Protein AF-A0A3D8H3B2-F1 (afdb_monomer_lite)

Radius of gyration: 47.81 Å; chains: 1; bounding box: 102×32×140 Å

Organism: NCBI:txid262076

Structure (mmCIF, N/CA/C/O backbone):
data_AF-A0A3D8H3B2-F1
#
_entry.id   AF-A0A3D8H3B2-F1
#
loop_
_atom_site.group_PDB
_atom_site.id
_atom_site.type_symbol
_atom_site.label_atom_id
_atom_site.label_alt_id
_atom_site.label_comp_id
_atom_site.label_asym_id
_atom_site.label_entity_id
_atom_site.label_seq_id
_atom_site.pdbx_PDB_ins_code
_atom_site.Cartn_x
_atom_site.Cartn_y
_atom_site.Cartn_z
_atom_site.occupancy
_atom_site.B_iso_or_equiv
_atom_site.auth_seq_id
_atom_site.auth_comp_id
_atom_site.auth_asym_id
_atom_site.auth_atom_id
_atom_site.pdbx_PDB_model_num
ATOM 1 N N . MET A 1 1 ? 21.502 6.739 -71.025 1.00 45.03 1 MET A N 1
ATOM 2 C CA . MET A 1 1 ? 20.619 6.281 -69.919 1.00 45.03 1 MET A CA 1
ATOM 3 C C . MET A 1 1 ? 20.691 4.762 -69.663 1.00 45.03 1 MET A C 1
ATOM 5 O O . MET A 1 1 ? 20.434 4.329 -68.547 1.00 45.03 1 MET A O 1
ATOM 9 N N . THR A 1 2 ? 21.090 3.944 -70.647 1.00 49.09 2 THR A N 1
ATOM 10 C CA . THR A 1 2 ? 21.208 2.468 -70.570 1.00 49.09 2 THR A CA 1
ATOM 11 C C . THR A 1 2 ? 22.476 1.943 -69.875 1.00 49.09 2 THR A C 1
ATOM 13 O O . THR A 1 2 ? 22.452 0.850 -69.319 1.00 49.09 2 THR A O 1
ATOM 16 N N . THR A 1 3 ? 23.571 2.707 -69.846 1.00 52.56 3 THR A N 1
ATOM 17 C CA . THR A 1 3 ? 24.850 2.328 -69.204 1.00 52.56 3 THR A CA 1
ATOM 18 C C . THR A 1 3 ? 24.848 2.518 -67.683 1.00 52.56 3 THR A C 1
ATOM 20 O O . THR A 1 3 ? 25.339 1.660 -66.957 1.00 52.56 3 THR A O 1
ATOM 23 N N . LEU A 1 4 ? 24.196 3.572 -67.180 1.00 45.91 4 LEU A N 1
ATOM 24 C CA . LEU A 1 4 ? 24.066 3.864 -65.741 1.00 45.91 4 LEU A CA 1
ATOM 25 C C . LEU A 1 4 ? 23.221 2.821 -64.985 1.00 45.91 4 LEU A C 1
ATOM 27 O O . LEU A 1 4 ? 23.579 2.424 -63.878 1.00 45.91 4 LEU A O 1
ATOM 31 N N . LYS A 1 5 ? 22.147 2.305 -65.604 1.00 53.47 5 LYS A N 1
ATOM 32 C CA . LYS A 1 5 ? 21.331 1.217 -65.030 1.00 53.47 5 LYS A CA 1
ATOM 33 C C . LYS A 1 5 ? 22.073 -0.125 -64.984 1.00 53.47 5 LYS A C 1
ATOM 35 O O . LYS A 1 5 ? 21.876 -0.890 -64.046 1.00 53.47 5 LYS A O 1
ATOM 40 N N . LYS A 1 6 ? 22.951 -0.401 -65.958 1.00 57.03 6 LYS A N 1
ATOM 41 C CA . LYS A 1 6 ? 23.801 -1.607 -65.957 1.00 57.03 6 LYS A CA 1
ATOM 42 C C . LYS A 1 6 ? 24.887 -1.538 -64.879 1.00 57.03 6 LYS A C 1
ATOM 44 O O . LYS A 1 6 ? 25.138 -2.540 -64.222 1.00 57.03 6 LYS A O 1
ATOM 49 N N . LEU A 1 7 ? 25.452 -0.355 -64.627 1.00 51.41 7 LEU A N 1
ATOM 50 C CA . LEU A 1 7 ? 26.399 -0.132 -63.526 1.00 51.41 7 LEU A CA 1
ATOM 51 C C . LEU A 1 7 ? 25.735 -0.282 -62.145 1.00 51.41 7 LEU A C 1
ATOM 53 O O . LEU A 1 7 ? 26.313 -0.884 -61.246 1.00 51.41 7 LEU A O 1
ATOM 57 N N . GLN A 1 8 ? 24.486 0.175 -61.996 1.00 55.50 8 GLN A N 1
ATOM 58 C CA . GLN A 1 8 ? 23.687 -0.034 -60.780 1.00 55.50 8 GLN A CA 1
ATOM 59 C C . GLN A 1 8 ? 23.370 -1.511 -60.483 1.00 55.50 8 GLN A C 1
ATOM 61 O O . GLN A 1 8 ? 23.167 -1.854 -59.319 1.00 55.50 8 GLN A O 1
ATOM 66 N N . ALA A 1 9 ? 23.323 -2.367 -61.509 1.00 59.28 9 ALA A N 1
ATOM 67 C CA . ALA A 1 9 ? 23.112 -3.810 -61.371 1.00 59.28 9 ALA A CA 1
ATOM 68 C C . ALA A 1 9 ? 24.405 -4.585 -61.052 1.00 59.28 9 ALA A C 1
ATOM 70 O O . ALA A 1 9 ? 24.329 -5.703 -60.553 1.00 59.28 9 ALA A O 1
ATOM 71 N N . PHE A 1 10 ? 25.575 -3.996 -61.322 1.00 59.97 10 PHE A N 1
ATOM 72 C CA . PHE A 1 10 ? 26.879 -4.632 -61.114 1.00 59.97 10 PHE A CA 1
ATOM 73 C C . PHE A 1 10 ? 27.421 -4.451 -59.686 1.00 59.97 10 PHE A C 1
ATOM 75 O O . PHE A 1 10 ? 28.289 -5.204 -59.256 1.00 59.97 10 PHE A O 1
ATOM 82 N N . LEU A 1 11 ? 26.907 -3.472 -58.932 1.00 59.22 11 LEU A N 1
ATOM 83 C CA . LEU A 1 11 ? 27.312 -3.242 -57.545 1.00 59.22 11 LEU A CA 1
ATOM 84 C C . LEU A 1 11 ? 26.476 -4.098 -56.574 1.00 59.22 11 LEU A C 1
ATOM 86 O O . LEU A 1 11 ? 25.262 -3.872 -56.463 1.00 59.22 11 LEU A O 1
ATOM 90 N N . PRO A 1 12 ? 27.092 -5.043 -55.835 1.00 56.03 12 PRO A N 1
ATOM 91 C CA . PRO A 1 12 ? 26.386 -5.825 -54.829 1.00 56.03 12 PRO A CA 1
ATOM 92 C C . PRO A 1 12 ? 25.950 -4.902 -53.685 1.00 56.03 12 PRO A C 1
ATOM 94 O O . PRO A 1 12 ? 26.764 -4.172 -53.122 1.00 56.03 12 PRO A O 1
ATOM 97 N N . GLY A 1 13 ? 24.663 -4.914 -53.325 1.00 57.72 13 GLY A N 1
ATOM 98 C CA . GLY A 1 13 ? 24.257 -4.268 -52.080 1.00 57.72 13 GLY A CA 1
ATOM 99 C C . GLY A 1 13 ? 22.772 -4.009 -51.863 1.00 57.72 13 GLY A C 1
ATOM 100 O O . GLY A 1 13 ? 21.979 -3.878 -52.804 1.00 57.72 13 GLY A O 1
ATOM 101 N N . LYS A 1 14 ? 22.419 -3.906 -50.578 1.00 60.03 14 LYS A N 1
ATOM 102 C CA . LYS A 1 14 ? 21.089 -3.526 -50.079 1.00 60.03 14 LYS A CA 1
ATOM 103 C C . LYS A 1 14 ? 20.813 -2.029 -50.328 1.00 60.03 14 LYS A C 1
ATOM 105 O O . LYS A 1 14 ? 21.657 -1.306 -50.864 1.00 60.03 14 LYS A O 1
ATOM 110 N N . LYS A 1 15 ? 19.590 -1.567 -50.026 1.00 63.91 15 LYS A N 1
ATOM 111 C CA . LYS A 1 15 ? 19.180 -0.156 -50.199 1.00 63.91 15 LYS A CA 1
ATOM 112 C C . LYS A 1 15 ? 20.136 0.786 -49.449 1.00 63.91 15 LYS A C 1
ATOM 114 O O . LYS A 1 15 ? 20.714 0.405 -48.439 1.00 63.91 15 LYS A O 1
ATOM 119 N N . LEU A 1 16 ? 20.266 2.019 -49.949 1.00 58.00 16 LEU A N 1
ATOM 120 C CA . LEU A 1 16 ? 21.257 3.010 -49.498 1.00 58.00 16 LEU A CA 1
ATOM 121 C C . LEU A 1 16 ? 21.202 3.309 -47.982 1.00 58.00 16 LEU A C 1
ATOM 123 O O . LEU A 1 16 ? 22.234 3.628 -47.406 1.00 58.00 16 LEU A O 1
ATOM 127 N N . ASN A 1 17 ? 20.031 3.142 -47.350 1.00 61.31 17 ASN A N 1
ATOM 128 C CA . ASN A 1 17 ? 19.768 3.485 -45.945 1.00 61.31 17 ASN A CA 1
ATOM 129 C C . ASN A 1 17 ? 19.258 2.289 -45.119 1.00 61.31 17 ASN A C 1
ATOM 131 O O . ASN A 1 17 ? 18.450 2.468 -44.214 1.00 61.31 17 ASN A O 1
ATOM 135 N N . ASP A 1 18 ? 19.642 1.059 -45.464 1.00 68.31 18 ASP A N 1
ATOM 136 C CA . ASP A 1 18 ? 19.233 -0.113 -44.686 1.00 68.31 18 ASP A CA 1
ATOM 137 C C . ASP A 1 18 ? 20.092 -0.237 -43.408 1.00 68.31 18 ASP A C 1
ATOM 139 O O . ASP A 1 18 ? 21.299 -0.477 -43.519 1.00 68.31 18 ASP A O 1
ATOM 143 N N . PRO A 1 19 ? 19.513 -0.105 -42.199 1.00 62.03 19 PRO A N 1
ATOM 144 C CA . PRO A 1 19 ? 20.259 -0.211 -40.944 1.00 62.03 19 PRO A CA 1
ATOM 145 C C . PRO A 1 19 ? 20.819 -1.621 -40.691 1.00 62.03 19 PRO A C 1
ATOM 147 O O . PRO A 1 19 ? 21.716 -1.778 -39.869 1.00 62.03 19 PRO A O 1
ATOM 150 N N . SER A 1 20 ? 20.347 -2.643 -41.415 1.00 68.62 20 SER A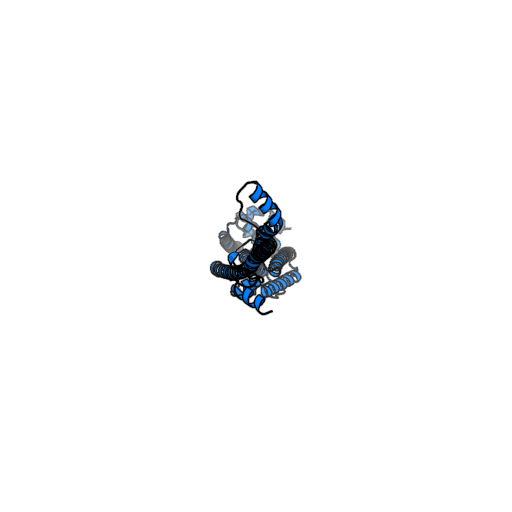 N 1
ATOM 151 C CA . SER A 1 20 ? 20.874 -4.015 -41.356 1.00 68.62 20 SER A CA 1
ATOM 152 C C . SER A 1 20 ? 22.042 -4.273 -42.319 1.00 68.62 20 SER A C 1
ATOM 154 O O . SER A 1 20 ? 22.574 -5.386 -42.364 1.00 68.62 20 SER A O 1
ATOM 156 N N . ALA A 1 21 ? 22.421 -3.293 -43.147 1.00 70.81 21 ALA A N 1
ATOM 157 C CA . ALA A 1 21 ? 23.512 -3.456 -44.098 1.00 70.81 21 ALA A CA 1
ATOM 158 C C . ALA A 1 21 ? 24.869 -3.375 -43.388 1.00 70.81 21 ALA A C 1
ATOM 160 O O . ALA A 1 21 ? 25.169 -2.419 -42.672 1.00 70.81 21 ALA A O 1
ATOM 161 N N . THR A 1 22 ? 25.725 -4.367 -43.627 1.00 77.19 22 THR A N 1
ATOM 162 C CA . THR A 1 22 ? 27.139 -4.305 -43.246 1.00 77.19 22 THR A CA 1
ATOM 163 C C . THR A 1 22 ? 27.893 -3.390 -44.213 1.00 77.19 22 THR A C 1
ATOM 165 O O . THR A 1 22 ? 27.505 -3.260 -45.376 1.00 77.19 22 THR A O 1
ATOM 168 N N . LEU A 1 23 ? 28.984 -2.766 -43.758 1.00 77.50 23 LEU A N 1
ATOM 169 C CA . LEU A 1 23 ? 29.740 -1.752 -44.512 1.00 77.50 23 LEU A CA 1
ATOM 170 C C . LEU A 1 23 ? 30.035 -2.163 -45.969 1.00 77.50 23 LEU A C 1
ATOM 172 O O . LEU A 1 23 ? 29.731 -1.420 -46.899 1.00 77.50 23 LEU A O 1
ATOM 176 N N . PHE A 1 24 ? 30.535 -3.385 -46.168 1.00 78.69 24 PHE A N 1
ATOM 177 C CA . PHE A 1 24 ? 30.906 -3.931 -47.481 1.00 78.69 24 PHE A CA 1
ATOM 178 C C . PHE A 1 24 ? 29.716 -4.300 -48.379 1.00 78.69 24 PHE A C 1
ATOM 180 O O . PHE A 1 24 ? 29.892 -4.543 -49.571 1.00 78.69 24 PHE A O 1
ATOM 187 N N . THR A 1 25 ? 28.502 -4.332 -47.827 1.00 79.94 25 THR A N 1
ATOM 188 C CA . THR A 1 25 ? 27.257 -4.587 -48.572 1.00 79.94 25 THR A CA 1
ATOM 189 C C . THR A 1 25 ? 26.503 -3.304 -48.913 1.00 79.94 25 THR A C 1
ATOM 191 O O . THR A 1 25 ? 25.458 -3.357 -49.564 1.00 79.94 25 THR A O 1
ATOM 194 N N . SER A 1 26 ? 27.004 -2.142 -48.483 1.00 80.75 26 SER A N 1
ATOM 195 C CA . SER A 1 26 ? 26.376 -0.863 -48.789 1.00 80.75 26 SER A CA 1
ATOM 196 C C . SER A 1 26 ? 26.795 -0.365 -50.167 1.00 80.75 26 SER A C 1
ATOM 198 O O . SER A 1 26 ? 27.978 -0.191 -50.463 1.00 80.75 26 SER A O 1
ATOM 200 N N . LYS A 1 27 ? 25.804 -0.041 -51.002 1.00 83.44 27 LYS A N 1
ATOM 201 C CA . LYS A 1 27 ? 26.043 0.598 -52.303 1.00 83.44 27 LYS A CA 1
ATOM 202 C C . LYS A 1 27 ? 26.755 1.942 -52.157 1.00 83.44 27 LYS A C 1
ATOM 204 O O . LYS A 1 27 ? 27.588 2.271 -52.992 1.00 83.44 27 LYS A O 1
ATOM 209 N N . ALA A 1 28 ? 26.468 2.695 -51.092 1.00 85.62 28 ALA A N 1
ATOM 210 C CA . ALA A 1 28 ? 27.108 3.984 -50.834 1.00 85.62 28 ALA A CA 1
ATOM 211 C C . ALA A 1 28 ? 28.628 3.842 -50.646 1.00 85.62 28 ALA A C 1
ATOM 213 O O . ALA A 1 28 ? 29.386 4.677 -51.132 1.00 85.62 28 ALA A O 1
ATOM 214 N N . PHE A 1 29 ? 29.070 2.762 -49.993 1.00 88.75 29 PHE A N 1
ATOM 215 C CA . PHE A 1 29 ? 30.488 2.491 -49.757 1.00 88.75 29 PHE A CA 1
ATOM 216 C C . PHE A 1 29 ? 31.219 2.203 -51.071 1.00 88.75 29 PHE A C 1
ATOM 218 O O . PHE A 1 29 ? 32.249 2.808 -51.360 1.00 88.75 29 PHE A O 1
ATOM 225 N N . TRP A 1 30 ? 30.631 1.358 -51.921 1.00 88.94 30 TRP A N 1
ATOM 226 C CA . TRP A 1 30 ? 31.196 1.079 -53.239 1.00 88.94 30 TRP A CA 1
ATOM 227 C C . TRP A 1 30 ? 31.181 2.298 -54.160 1.00 88.94 30 TRP A C 1
ATOM 229 O O . TRP A 1 30 ? 32.153 2.512 -54.873 1.00 88.94 30 TRP A O 1
ATOM 239 N N . TYR A 1 31 ? 30.153 3.153 -54.117 1.00 89.88 31 TYR A N 1
ATOM 240 C CA . TYR A 1 31 ? 30.177 4.411 -54.874 1.00 89.88 31 TYR A CA 1
ATOM 241 C C . TYR A 1 31 ? 31.298 5.348 -54.421 1.00 89.88 31 TYR A C 1
ATOM 243 O O . TYR A 1 31 ? 31.975 5.928 -55.269 1.00 89.88 31 TYR A O 1
ATOM 251 N N . ALA A 1 32 ? 31.532 5.458 -53.112 1.00 92.25 32 ALA A N 1
ATOM 252 C CA . ALA A 1 32 ? 32.604 6.280 -52.560 1.00 92.25 32 ALA A CA 1
ATOM 253 C C . ALA A 1 32 ? 34.008 5.833 -53.010 1.00 92.25 32 ALA A C 1
ATOM 255 O O . ALA A 1 32 ? 34.900 6.670 -53.119 1.00 92.25 32 ALA A O 1
ATOM 256 N N . ILE A 1 33 ? 34.194 4.543 -53.315 1.00 92.38 33 ILE A N 1
ATOM 257 C CA . ILE A 1 33 ? 35.460 3.992 -53.822 1.00 92.38 33 ILE A CA 1
ATOM 258 C C . ILE A 1 33 ? 35.517 4.030 -55.354 1.00 92.38 33 ILE A C 1
ATOM 260 O O . ILE A 1 33 ? 36.487 4.514 -55.933 1.00 92.38 33 ILE A O 1
ATOM 264 N N . CYS A 1 34 ? 34.484 3.527 -56.031 1.00 93.12 34 CYS A N 1
ATOM 265 C CA . CYS A 1 34 ? 34.495 3.351 -57.479 1.00 93.12 34 CYS A CA 1
ATOM 266 C C . CYS A 1 34 ? 34.472 4.682 -58.236 1.00 93.12 34 CYS A C 1
ATOM 268 O O . CYS A 1 34 ? 35.108 4.774 -59.280 1.00 93.12 34 CYS A O 1
ATOM 270 N N . VAL A 1 35 ? 33.769 5.713 -57.748 1.00 93.94 35 VAL A N 1
ATOM 271 C CA . VAL A 1 35 ? 33.657 6.989 -58.479 1.00 93.94 35 VAL A CA 1
ATOM 272 C C . VAL A 1 35 ? 35.013 7.705 -58.599 1.00 93.94 35 VAL A C 1
ATOM 274 O O . VAL A 1 35 ? 35.396 8.014 -59.730 1.00 93.94 35 VAL A O 1
ATOM 277 N N . PRO A 1 36 ? 35.789 7.923 -57.515 1.00 94.06 36 PRO A N 1
ATOM 278 C CA . PRO A 1 36 ? 37.101 8.560 -57.631 1.00 94.06 36 PRO A CA 1
ATOM 279 C C . PRO A 1 36 ? 38.112 7.707 -58.409 1.00 94.06 36 PRO A C 1
ATOM 281 O O . PRO A 1 36 ? 38.877 8.242 -59.210 1.00 94.06 36 PRO A O 1
ATOM 284 N N . VAL A 1 37 ? 38.081 6.379 -58.245 1.00 94.69 37 VAL A N 1
ATOM 285 C CA . VAL A 1 37 ? 38.968 5.466 -58.987 1.00 94.69 37 VAL A CA 1
ATOM 286 C C . VAL A 1 37 ? 38.676 5.511 -60.487 1.00 94.69 37 VAL A C 1
ATOM 288 O O . VAL A 1 37 ? 39.595 5.721 -61.271 1.00 94.69 37 VAL A O 1
ATOM 291 N N . LEU A 1 38 ? 37.411 5.395 -60.904 1.00 94.38 38 LEU A N 1
ATOM 292 C CA . LEU A 1 38 ? 37.040 5.453 -62.323 1.00 94.38 38 LEU A CA 1
ATOM 293 C C . LEU A 1 38 ? 37.376 6.811 -62.951 1.00 94.38 38 LEU A C 1
ATOM 295 O O . LEU A 1 38 ? 37.840 6.861 -64.092 1.00 94.38 38 LEU A O 1
ATOM 299 N N . LEU A 1 39 ? 37.178 7.908 -62.213 1.00 94.50 39 LEU A N 1
ATOM 300 C CA . LEU A 1 39 ? 37.549 9.246 -62.673 1.00 94.50 39 LEU A CA 1
ATOM 301 C C . LEU A 1 39 ? 39.069 9.367 -62.855 1.00 94.50 39 LEU A C 1
ATOM 303 O O . LEU A 1 39 ? 39.523 9.834 -63.897 1.00 94.50 39 LEU A O 1
ATOM 307 N N . SER A 1 40 ? 39.847 8.885 -61.884 1.00 95.31 40 SER A N 1
ATOM 308 C CA . SER A 1 40 ? 41.309 8.833 -61.963 1.00 95.31 40 SER A CA 1
ATOM 309 C C . SER A 1 40 ? 41.791 8.014 -63.163 1.00 95.31 40 SER A C 1
ATOM 311 O O . SER A 1 40 ? 42.568 8.513 -63.975 1.00 95.31 40 SER A O 1
ATOM 313 N N . THR A 1 41 ? 41.266 6.799 -63.352 1.00 93.75 41 THR A N 1
ATOM 314 C CA . THR A 1 41 ? 41.612 5.940 -64.495 1.00 93.75 41 THR A CA 1
ATOM 315 C C . THR A 1 41 ? 41.271 6.599 -65.829 1.00 93.75 41 THR A C 1
ATOM 317 O O . THR A 1 41 ? 42.057 6.518 -66.769 1.00 93.75 41 THR A O 1
ATOM 320 N N . THR A 1 42 ? 40.135 7.296 -65.912 1.00 94.00 42 THR A N 1
ATOM 321 C CA . THR A 1 42 ? 39.741 8.026 -67.126 1.00 94.00 42 THR A CA 1
ATOM 322 C C . THR A 1 42 ? 40.725 9.155 -67.439 1.00 94.00 42 THR A C 1
ATOM 324 O O . THR A 1 42 ? 41.108 9.331 -68.593 1.00 94.00 42 THR A O 1
ATOM 327 N N . LEU A 1 43 ? 41.184 9.895 -66.425 1.00 92.06 43 LEU A N 1
ATOM 328 C CA . LEU A 1 43 ? 42.177 10.957 -66.606 1.00 92.06 43 LEU A CA 1
ATOM 329 C C . LEU A 1 43 ? 43.556 10.409 -66.990 1.00 92.06 43 LEU A C 1
ATOM 331 O O . LEU A 1 43 ? 44.198 10.982 -67.867 1.00 92.06 43 LEU A O 1
ATOM 335 N N . ILE A 1 44 ? 43.985 9.291 -66.392 1.00 91.38 44 ILE A N 1
ATOM 336 C CA . ILE A 1 44 ? 45.219 8.588 -66.783 1.00 91.38 44 ILE A CA 1
ATOM 337 C C . ILE A 1 44 ? 45.134 8.179 -68.253 1.00 91.38 44 ILE A C 1
ATOM 339 O O . ILE A 1 44 ? 46.035 8.485 -69.026 1.00 91.38 44 ILE A O 1
ATOM 343 N N . TRP A 1 45 ? 44.023 7.557 -68.653 1.00 90.81 45 TRP A N 1
ATOM 344 C CA . TRP A 1 45 ? 43.794 7.124 -70.029 1.00 90.81 45 TRP A CA 1
ATOM 345 C C . TRP A 1 45 ? 43.871 8.286 -71.028 1.00 90.81 45 TRP A C 1
ATOM 347 O O . TRP A 1 45 ? 44.561 8.191 -72.042 1.00 90.81 45 TRP A O 1
ATOM 357 N N . ILE A 1 46 ? 43.210 9.410 -70.729 1.00 89.69 46 ILE A N 1
ATOM 358 C CA . ILE A 1 46 ? 43.250 10.614 -71.572 1.00 89.69 46 ILE A CA 1
ATOM 359 C C . ILE A 1 46 ? 44.669 11.189 -71.646 1.00 89.69 46 ILE A C 1
ATOM 361 O O . ILE A 1 46 ? 45.114 11.562 -72.732 1.00 89.69 46 ILE A O 1
ATOM 365 N N . ALA A 1 47 ? 45.386 11.263 -70.523 1.00 86.94 47 ALA A N 1
ATOM 366 C CA . ALA A 1 47 ? 46.761 11.752 -70.501 1.00 86.94 47 ALA A CA 1
ATOM 367 C C . ALA A 1 47 ? 47.672 10.872 -71.371 1.00 86.94 47 ALA A C 1
ATOM 369 O O . ALA A 1 47 ? 48.405 11.398 -72.208 1.00 86.94 47 ALA A O 1
ATOM 370 N N . SER A 1 48 ? 47.554 9.545 -71.259 1.00 86.06 48 SER A N 1
ATOM 371 C CA . SER A 1 48 ? 48.346 8.581 -72.030 1.00 86.06 48 SER A CA 1
ATOM 372 C C . SER A 1 48 ? 48.076 8.607 -73.534 1.00 86.06 48 SER A C 1
ATOM 374 O O . SER A 1 48 ? 48.997 8.379 -74.307 1.00 86.06 48 SER A O 1
ATOM 376 N N . LEU A 1 49 ? 46.850 8.904 -73.979 1.00 87.00 49 LEU A N 1
ATOM 377 C CA . LEU A 1 49 ? 46.559 9.028 -75.415 1.00 87.00 49 LEU A CA 1
ATOM 378 C C . LEU A 1 49 ? 47.172 10.284 -76.047 1.00 87.00 49 LEU A C 1
ATOM 380 O O . LEU A 1 49 ? 47.449 10.294 -77.243 1.00 87.00 49 LEU A O 1
ATOM 384 N N . ASN A 1 50 ? 47.365 11.341 -75.258 1.00 80.75 50 ASN A N 1
ATOM 385 C CA . ASN A 1 50 ? 47.848 12.634 -75.744 1.00 80.75 50 ASN A CA 1
ATOM 386 C C . ASN A 1 50 ? 49.359 12.832 -75.560 1.00 80.75 50 ASN A C 1
ATOM 388 O O . ASN A 1 50 ? 49.887 13.876 -75.939 1.00 80.75 50 ASN A O 1
ATOM 392 N N . SER A 1 51 ? 50.062 11.861 -74.974 1.00 77.19 51 SER A N 1
ATOM 393 C CA . SER A 1 51 ? 51.500 11.949 -74.727 1.00 77.19 51 SER A CA 1
ATOM 394 C C . SER A 1 51 ? 52.215 10.679 -75.184 1.00 77.19 51 SER A C 1
ATOM 396 O O . SER A 1 51 ? 51.785 9.565 -74.899 1.00 77.19 51 SER A O 1
ATOM 398 N N . SER A 1 52 ? 53.321 10.839 -75.913 1.00 79.94 52 SER A N 1
ATOM 399 C CA . SER A 1 52 ? 54.179 9.735 -76.363 1.00 79.94 52 SER A CA 1
ATOM 400 C C . SER A 1 52 ? 55.013 9.207 -75.192 1.00 79.94 52 SER A C 1
ATOM 402 O O . SER A 1 52 ? 56.211 9.465 -75.104 1.00 79.94 52 SER A O 1
ATOM 404 N N . LEU A 1 53 ? 54.360 8.537 -74.243 1.00 82.50 53 LEU A N 1
ATOM 405 C CA . LEU A 1 53 ? 54.992 8.041 -73.023 1.00 82.50 53 LEU A CA 1
ATOM 406 C C . LEU A 1 53 ? 55.746 6.737 -73.294 1.00 82.50 53 LEU A C 1
ATOM 408 O O . LEU A 1 53 ? 55.172 5.765 -73.783 1.00 82.50 53 LEU A O 1
ATOM 412 N N . THR A 1 54 ? 57.021 6.699 -72.914 1.00 84.81 54 THR A N 1
ATOM 413 C CA . THR A 1 54 ? 57.824 5.474 -72.843 1.00 84.81 54 THR A CA 1
ATOM 414 C C . THR A 1 54 ? 58.060 5.105 -71.380 1.00 84.81 54 THR A C 1
ATOM 416 O O . THR A 1 54 ? 58.321 6.001 -70.577 1.00 84.81 54 THR A O 1
ATOM 419 N N . PRO A 1 55 ? 57.980 3.819 -70.999 1.00 82.75 55 PRO A N 1
ATOM 420 C CA . PRO A 1 55 ? 58.236 3.403 -69.627 1.00 82.75 55 PRO A CA 1
ATOM 421 C C . PRO A 1 55 ? 59.708 3.637 -69.271 1.00 82.75 55 PRO A C 1
ATOM 423 O O . PRO A 1 55 ? 60.593 3.008 -69.846 1.00 82.75 55 PRO A O 1
ATOM 426 N N . ASP A 1 56 ? 59.950 4.527 -68.312 1.00 88.88 56 ASP A N 1
ATOM 427 C CA . ASP A 1 56 ? 61.265 4.780 -67.730 1.00 88.88 56 ASP A CA 1
ATOM 428 C C . ASP A 1 56 ? 61.168 4.711 -66.199 1.00 88.88 56 ASP A C 1
ATOM 430 O O . ASP A 1 56 ? 60.352 5.398 -65.583 1.00 88.88 56 ASP A O 1
ATOM 434 N N . LEU A 1 57 ? 61.977 3.837 -65.599 1.00 89.88 57 LEU A N 1
ATOM 435 C CA . LEU A 1 57 ? 62.041 3.606 -64.151 1.00 89.88 57 LEU A CA 1
ATOM 436 C C . LEU A 1 57 ? 63.234 4.323 -63.498 1.00 89.88 57 LEU A C 1
ATOM 438 O O . LEU A 1 57 ? 63.524 4.085 -62.325 1.00 89.88 57 LEU A O 1
ATOM 442 N N . SER A 1 58 ? 63.938 5.175 -64.248 1.00 94.00 58 SER A N 1
ATOM 443 C CA . SER A 1 58 ? 64.951 6.078 -63.708 1.00 94.00 58 SER A CA 1
ATOM 444 C C . SER A 1 58 ? 64.345 7.070 -62.704 1.00 94.00 58 SER A C 1
ATOM 446 O O . SER A 1 58 ? 63.129 7.282 -62.640 1.00 94.00 58 SER A O 1
ATOM 448 N N . ALA A 1 59 ? 65.204 7.711 -61.908 1.00 91.50 59 ALA A N 1
ATOM 449 C CA . ALA A 1 59 ? 64.768 8.754 -60.984 1.00 91.50 59 ALA A CA 1
ATOM 450 C C . ALA A 1 59 ? 64.109 9.934 -61.726 1.00 91.50 59 ALA A C 1
ATOM 452 O O . ALA A 1 59 ? 63.094 10.453 -61.257 1.00 91.50 59 ALA A O 1
ATOM 453 N N . GLU A 1 60 ? 64.631 10.319 -62.899 1.00 90.31 60 GLU A N 1
ATOM 454 C CA . GLU A 1 60 ? 64.008 11.344 -63.741 1.00 90.31 60 GLU A CA 1
ATOM 455 C C . GLU A 1 60 ? 62.654 10.883 -64.307 1.00 90.31 60 GLU A C 1
ATOM 457 O O . GLU A 1 60 ? 61.683 11.643 -64.268 1.00 90.31 60 GLU A O 1
ATOM 462 N N . GLY A 1 61 ? 62.549 9.630 -64.763 1.00 87.44 61 GLY A N 1
ATOM 463 C CA . GLY A 1 61 ? 61.307 9.045 -65.279 1.00 87.44 61 GLY A CA 1
ATOM 464 C C . GLY A 1 61 ? 60.180 9.017 -64.242 1.00 87.44 61 GLY A C 1
ATOM 465 O O . GLY A 1 61 ? 59.039 9.382 -64.539 1.00 87.44 61 GLY A O 1
ATOM 466 N N . LEU A 1 62 ? 60.501 8.680 -62.988 1.00 89.00 62 LEU A N 1
ATOM 467 C CA . LEU A 1 62 ? 59.547 8.714 -61.875 1.00 89.00 62 LEU A CA 1
ATOM 468 C C . LEU A 1 62 ? 59.108 10.138 -61.503 1.00 89.00 62 LEU A C 1
ATOM 470 O O . LEU A 1 62 ? 57.941 10.340 -61.159 1.00 89.00 62 LEU A O 1
ATOM 474 N N . ALA A 1 63 ? 60.004 11.127 -61.592 1.00 89.00 63 ALA A N 1
ATOM 475 C CA . ALA A 1 63 ? 59.656 12.528 -61.352 1.00 89.00 63 ALA A CA 1
ATOM 476 C C . ALA A 1 63 ? 58.658 13.041 -62.403 1.00 89.00 63 ALA A C 1
ATOM 478 O O . ALA A 1 63 ? 57.625 13.613 -62.050 1.00 89.00 63 ALA A O 1
ATOM 479 N N . VAL A 1 64 ? 58.909 12.747 -63.684 1.00 88.31 64 VAL A N 1
ATOM 480 C CA . VAL A 1 64 ? 57.997 13.086 -64.788 1.00 88.31 64 VAL A CA 1
ATOM 481 C C . VAL A 1 64 ? 56.658 12.353 -64.649 1.00 88.31 64 VAL A C 1
ATOM 483 O O . VAL A 1 64 ? 55.606 12.965 -64.831 1.00 88.31 64 VAL A O 1
ATOM 486 N N . PHE A 1 65 ? 56.666 11.070 -64.266 1.00 88.56 65 PHE A N 1
ATOM 487 C CA . PHE A 1 65 ? 55.442 10.318 -63.972 1.00 88.56 65 PHE A CA 1
ATOM 488 C C . PHE A 1 65 ? 54.619 10.995 -62.871 1.00 88.56 65 PHE A C 1
ATOM 490 O O . PHE A 1 65 ? 53.423 11.233 -63.045 1.00 88.56 65 PHE A O 1
ATOM 497 N N . TYR A 1 66 ? 55.249 11.339 -61.747 1.00 89.81 66 TYR A N 1
ATOM 498 C CA . TYR A 1 66 ? 54.557 12.013 -60.655 1.00 89.81 66 TYR A CA 1
ATOM 499 C C . TYR A 1 66 ? 53.976 13.356 -61.107 1.00 89.81 66 TYR A C 1
ATOM 501 O O . TYR A 1 66 ? 52.811 13.638 -60.834 1.00 89.81 66 TYR A O 1
ATOM 509 N N . ASP A 1 67 ? 54.729 14.159 -61.857 1.00 89.19 67 ASP A N 1
ATOM 510 C CA . ASP A 1 67 ? 54.243 15.455 -62.328 1.00 89.19 67 ASP A CA 1
ATOM 511 C C . ASP A 1 67 ? 53.070 15.357 -63.307 1.00 89.19 67 ASP A C 1
ATOM 513 O O . ASP A 1 67 ? 52.142 16.169 -63.225 1.00 89.19 67 ASP A O 1
ATOM 517 N N . LEU A 1 68 ? 53.071 14.349 -64.182 1.00 88.44 68 LEU A N 1
ATOM 518 C CA . LEU A 1 68 ? 51.986 14.096 -65.132 1.00 88.44 68 LEU A CA 1
ATOM 519 C C . LEU A 1 68 ? 50.740 13.501 -64.461 1.00 88.44 68 LEU A C 1
ATOM 521 O O . LEU A 1 68 ? 49.616 13.848 -64.830 1.00 88.44 68 LEU A O 1
ATOM 525 N N . PHE A 1 69 ? 50.912 12.632 -63.461 1.00 92.12 69 PHE A N 1
ATOM 526 C CA . PHE A 1 69 ? 49.815 11.869 -62.855 1.00 92.12 69 PHE A CA 1
ATOM 527 C C . PHE A 1 69 ? 49.421 12.314 -61.441 1.00 92.12 69 PHE A C 1
ATOM 529 O O . PHE A 1 69 ? 48.502 11.729 -60.863 1.00 92.12 69 PHE A O 1
ATOM 536 N N . LYS A 1 70 ? 50.012 13.381 -60.886 1.00 93.69 70 LYS A N 1
ATOM 537 C CA . LYS A 1 70 ? 49.668 13.898 -59.545 1.00 93.69 70 LYS A CA 1
ATOM 538 C C . LYS A 1 70 ? 48.178 14.165 -59.352 1.00 93.69 70 LYS A C 1
ATOM 540 O O . LYS A 1 70 ? 47.637 13.848 -58.297 1.00 93.69 70 LYS A O 1
ATOM 545 N N . LEU A 1 71 ? 47.495 14.704 -60.366 1.00 92.75 71 LEU A N 1
ATOM 546 C CA . LEU A 1 71 ? 46.060 14.990 -60.291 1.00 92.75 71 LEU A CA 1
ATOM 547 C C . LEU A 1 71 ? 45.213 13.699 -60.270 1.00 92.75 71 LEU A C 1
ATOM 549 O O . LEU A 1 71 ? 44.423 13.537 -59.339 1.00 92.75 71 LEU A O 1
ATOM 553 N N . PRO A 1 72 ? 45.370 12.751 -61.215 1.00 92.44 72 PRO A N 1
ATOM 554 C CA . PRO A 1 72 ? 44.715 11.449 -61.117 1.00 92.44 72 PRO A CA 1
ATOM 555 C C . PRO A 1 72 ? 45.012 10.699 -59.815 1.00 92.44 72 PRO A C 1
ATOM 557 O O . PRO A 1 72 ? 44.093 10.125 -59.229 1.00 92.44 72 PRO A O 1
ATOM 560 N N . ILE A 1 73 ? 46.258 10.719 -59.334 1.00 92.94 73 ILE A N 1
ATOM 561 C CA . ILE A 1 73 ? 46.642 10.082 -58.066 1.00 92.94 73 ILE A CA 1
ATOM 562 C C . ILE A 1 73 ? 45.898 10.737 -56.896 1.00 92.94 73 ILE A C 1
ATOM 564 O O . ILE A 1 73 ? 45.315 10.029 -56.075 1.00 92.94 73 ILE A O 1
ATOM 568 N N . ALA A 1 74 ? 45.835 12.071 -56.848 1.00 94.94 74 ALA A N 1
ATOM 569 C CA . ALA A 1 74 ? 45.086 12.795 -55.822 1.00 94.94 74 ALA A CA 1
ATOM 570 C C . ALA A 1 74 ? 43.584 12.458 -55.853 1.00 94.94 74 ALA A C 1
ATOM 572 O O . ALA A 1 74 ? 42.986 12.219 -54.805 1.00 94.94 74 ALA A O 1
ATOM 573 N N . ILE A 1 75 ? 42.982 12.367 -57.045 1.00 94.12 75 ILE A N 1
ATOM 574 C CA . ILE A 1 75 ? 41.572 11.987 -57.212 1.00 94.12 75 ILE A CA 1
ATOM 575 C C . ILE A 1 75 ? 41.335 10.545 -56.753 1.00 94.12 75 ILE A C 1
ATOM 577 O O . ILE A 1 75 ? 40.390 10.303 -56.010 1.00 94.12 75 ILE A O 1
ATOM 581 N N . ALA A 1 76 ? 42.195 9.591 -57.120 1.00 94.69 76 ALA A N 1
ATOM 582 C CA . ALA A 1 76 ? 42.101 8.223 -56.604 1.00 94.69 76 ALA A CA 1
ATOM 583 C C . ALA A 1 76 ? 42.234 8.195 -55.073 1.00 94.69 76 ALA A C 1
ATOM 585 O O . ALA A 1 76 ? 41.494 7.472 -54.403 1.00 94.69 76 ALA A O 1
ATOM 586 N N . GLY A 1 77 ? 43.109 9.036 -54.515 1.00 95.06 77 GLY A N 1
ATOM 587 C CA . GLY A 1 77 ? 43.285 9.221 -53.076 1.00 95.06 77 GLY A CA 1
ATOM 588 C C . GLY A 1 77 ? 42.014 9.661 -52.342 1.00 95.06 77 GLY A C 1
ATOM 589 O O . GLY A 1 77 ? 41.829 9.263 -51.194 1.00 95.06 77 GLY A O 1
ATOM 590 N N . LEU A 1 78 ? 41.090 10.382 -52.998 1.00 94.06 78 LEU A N 1
ATOM 591 C CA . LEU A 1 78 ? 39.796 10.780 -52.413 1.00 94.06 78 LEU A CA 1
ATOM 592 C C . LEU A 1 78 ? 38.874 9.592 -52.095 1.00 94.06 78 LEU A C 1
ATOM 594 O O . LEU A 1 78 ? 37.962 9.736 -51.281 1.00 94.06 78 LEU A O 1
ATOM 598 N N . SER A 1 79 ? 39.124 8.409 -52.665 1.00 95.00 79 SER A N 1
ATOM 599 C CA . SER A 1 79 ? 38.375 7.194 -52.316 1.00 95.00 79 SER A CA 1
ATOM 600 C C . SER A 1 79 ? 38.454 6.865 -50.820 1.00 95.00 79 SER A C 1
ATOM 602 O O . SER A 1 79 ? 37.457 6.439 -50.239 1.00 95.00 79 SER A O 1
ATOM 604 N N . ILE A 1 80 ? 39.596 7.134 -50.174 1.00 93.44 80 ILE A N 1
ATOM 605 C CA . ILE A 1 80 ? 39.820 6.871 -48.747 1.00 93.44 80 ILE A CA 1
ATOM 606 C C . ILE A 1 80 ? 38.925 7.760 -47.861 1.00 93.44 80 ILE A C 1
ATOM 608 O O . ILE A 1 80 ? 38.115 7.206 -47.111 1.00 93.44 80 ILE A O 1
ATOM 612 N N . PRO A 1 81 ? 38.995 9.110 -47.922 1.00 95.56 81 PRO A N 1
ATOM 613 C CA . PRO A 1 81 ? 38.139 9.968 -47.106 1.00 95.56 81 PRO A CA 1
ATOM 614 C C . PRO A 1 81 ? 36.651 9.820 -47.453 1.00 95.56 81 PRO A C 1
ATOM 616 O O . PRO A 1 81 ? 35.821 9.859 -46.545 1.00 95.56 81 PRO A O 1
ATOM 619 N N . CYS A 1 82 ? 36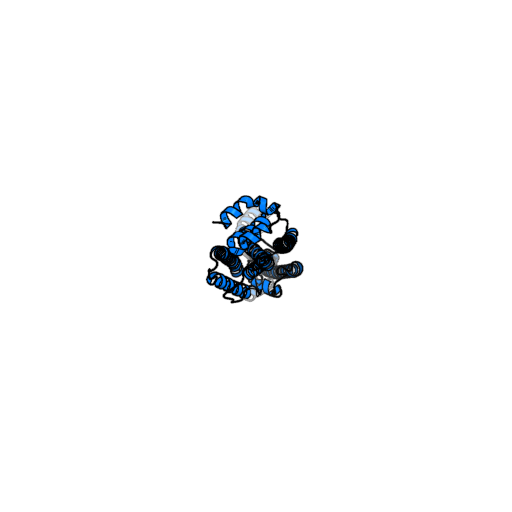.286 9.581 -48.720 1.00 91.12 82 CYS A N 1
ATOM 620 C CA . CYS A 1 82 ? 34.891 9.325 -49.089 1.00 91.12 82 CYS A CA 1
ATOM 621 C C . CYS A 1 82 ? 34.365 8.017 -48.473 1.00 91.12 82 CYS A C 1
ATOM 623 O O . CYS A 1 82 ? 33.265 7.999 -47.918 1.00 91.12 82 CYS A O 1
ATOM 625 N N . ALA A 1 83 ? 35.142 6.930 -48.525 1.00 91.00 83 ALA A N 1
ATOM 626 C CA . ALA A 1 83 ? 34.764 5.660 -47.908 1.00 91.00 83 ALA A CA 1
ATOM 627 C C . ALA A 1 83 ? 34.678 5.776 -46.377 1.00 91.00 83 ALA A C 1
ATOM 629 O O . ALA A 1 83 ? 33.735 5.258 -45.776 1.00 91.00 83 ALA A O 1
ATOM 630 N N . ALA A 1 84 ? 35.609 6.506 -45.751 1.00 92.25 84 ALA A N 1
ATOM 631 C CA . ALA A 1 84 ? 35.590 6.787 -44.317 1.00 92.25 84 ALA A CA 1
ATOM 632 C C . ALA A 1 84 ? 34.346 7.592 -43.899 1.00 92.25 84 ALA A C 1
ATOM 634 O O . ALA A 1 84 ? 33.710 7.267 -42.894 1.00 92.25 84 ALA A O 1
ATOM 635 N N . LEU A 1 85 ? 33.951 8.595 -44.692 1.00 92.44 85 LEU A N 1
ATOM 636 C CA . LEU A 1 85 ? 32.741 9.383 -44.453 1.00 92.44 85 LEU A CA 1
ATOM 637 C C . LEU A 1 85 ? 31.479 8.513 -44.523 1.00 92.44 85 LEU A C 1
ATOM 639 O O . LEU A 1 85 ? 30.641 8.569 -43.623 1.00 92.44 85 LEU A O 1
ATOM 643 N N . VAL A 1 86 ? 31.362 7.663 -45.549 1.00 91.00 86 VAL A N 1
ATOM 644 C CA . VAL A 1 86 ? 30.232 6.729 -45.674 1.00 91.00 86 VAL A CA 1
ATOM 645 C C . VAL A 1 86 ? 30.211 5.721 -44.526 1.00 91.00 86 VAL A C 1
ATOM 647 O O . VAL A 1 86 ? 29.144 5.445 -43.980 1.00 91.00 86 VAL A O 1
ATOM 650 N N . ALA A 1 87 ? 31.369 5.195 -44.120 1.00 89.00 87 ALA A N 1
ATOM 651 C CA . ALA A 1 87 ? 31.464 4.283 -42.985 1.00 89.00 87 ALA A CA 1
ATOM 652 C C . ALA A 1 87 ? 30.988 4.939 -41.679 1.00 89.00 87 ALA A C 1
ATOM 654 O O . ALA A 1 87 ? 30.229 4.331 -40.923 1.00 89.00 87 ALA A O 1
ATOM 655 N N . SER A 1 88 ? 31.389 6.192 -41.441 1.00 90.00 88 SER A N 1
ATOM 656 C CA . SER A 1 88 ? 30.930 6.988 -40.298 1.00 90.00 88 SER A CA 1
ATOM 657 C C . SER A 1 88 ? 29.414 7.216 -40.337 1.00 90.00 88 SER A C 1
ATOM 659 O O . SER A 1 88 ? 28.718 6.991 -39.345 1.00 90.00 88 SER A O 1
ATOM 661 N N . HIS A 1 89 ? 28.874 7.567 -41.508 1.00 89.50 89 HIS A N 1
ATOM 662 C CA . HIS A 1 89 ? 27.440 7.780 -41.690 1.00 89.50 89 HIS A CA 1
ATOM 663 C C . HIS A 1 89 ? 26.613 6.504 -41.460 1.00 89.50 89 HIS A C 1
ATOM 665 O O . HIS A 1 89 ? 25.619 6.535 -40.736 1.00 89.50 89 HIS A O 1
ATOM 671 N N . LEU A 1 90 ? 27.046 5.361 -42.005 1.00 87.94 90 LEU A N 1
ATOM 672 C CA . LEU A 1 90 ? 26.383 4.069 -41.788 1.00 87.94 90 LEU A CA 1
ATOM 673 C C . LEU A 1 90 ? 26.381 3.670 -40.312 1.00 87.94 90 LEU A C 1
ATOM 675 O O . LEU A 1 90 ? 25.355 3.211 -39.815 1.00 87.94 90 LEU A O 1
ATOM 679 N N . ARG A 1 91 ? 27.491 3.896 -39.596 1.00 87.50 91 ARG A N 1
ATOM 680 C CA . ARG A 1 91 ? 27.558 3.659 -38.149 1.00 87.50 91 ARG A CA 1
ATOM 681 C C . ARG A 1 91 ? 26.530 4.511 -37.402 1.00 87.50 91 ARG A C 1
ATOM 683 O O . ARG A 1 91 ? 25.842 3.992 -36.536 1.00 87.50 91 ARG A O 1
ATOM 690 N N . SER A 1 92 ? 26.371 5.783 -37.771 1.00 89.69 92 SER A N 1
ATOM 691 C CA . SER A 1 92 ? 25.364 6.667 -37.167 1.00 89.69 92 SER A CA 1
ATOM 692 C C . SER A 1 92 ? 23.926 6.176 -37.398 1.00 89.69 92 SER A C 1
ATOM 694 O O . SER A 1 92 ? 23.130 6.142 -36.455 1.00 89.69 92 SER A O 1
ATOM 696 N N . ILE A 1 93 ? 23.600 5.719 -38.615 1.00 88.12 93 ILE A N 1
ATOM 697 C CA . ILE A 1 93 ? 22.288 5.121 -38.926 1.00 88.12 93 ILE A CA 1
ATOM 698 C C . ILE A 1 93 ? 22.059 3.849 -38.099 1.00 88.12 93 ILE A C 1
ATOM 700 O O . ILE A 1 93 ? 20.994 3.688 -37.504 1.00 88.12 93 ILE A O 1
ATOM 704 N N . GLN A 1 94 ? 23.057 2.963 -38.027 1.00 85.94 94 GLN A N 1
ATOM 705 C CA . GLN A 1 94 ? 22.991 1.730 -37.239 1.00 85.94 94 GLN A CA 1
ATOM 706 C C . GLN A 1 94 ? 22.768 2.020 -35.753 1.00 85.94 94 GLN A C 1
ATOM 708 O O . GLN A 1 94 ? 21.870 1.437 -35.152 1.00 85.94 94 GLN A O 1
ATOM 713 N N . THR A 1 95 ? 23.527 2.953 -35.172 1.00 89.44 95 THR A N 1
ATOM 714 C CA . THR A 1 95 ? 23.358 3.367 -33.774 1.00 89.44 95 THR A CA 1
ATOM 715 C C . THR A 1 95 ? 21.958 3.926 -33.527 1.00 89.44 95 THR A C 1
ATOM 717 O O . THR A 1 95 ? 21.320 3.556 -32.548 1.00 89.44 95 THR A O 1
ATOM 720 N N . THR A 1 96 ? 21.434 4.752 -34.435 1.00 89.75 96 THR A N 1
ATOM 721 C CA . THR A 1 96 ? 20.071 5.298 -34.312 1.00 89.75 96 THR A CA 1
ATOM 722 C C . THR A 1 96 ? 19.017 4.188 -34.331 1.00 89.75 96 THR A C 1
ATOM 724 O O . THR A 1 96 ? 18.111 4.174 -33.500 1.00 89.75 96 THR A O 1
ATOM 727 N N . ALA A 1 97 ? 19.142 3.225 -35.247 1.00 89.00 97 ALA A N 1
ATOM 728 C CA . ALA A 1 97 ? 18.229 2.088 -35.324 1.00 89.00 97 ALA A CA 1
ATOM 729 C C . ALA A 1 97 ? 18.301 1.200 -34.070 1.00 89.00 97 ALA A C 1
ATOM 731 O O . ALA A 1 97 ? 17.262 0.798 -33.550 1.00 89.00 97 ALA A O 1
ATOM 732 N N . GLN A 1 98 ? 19.506 0.949 -33.551 1.00 88.19 98 GLN A N 1
ATOM 733 C CA . GLN A 1 98 ? 19.710 0.200 -32.309 1.00 88.19 98 GLN A CA 1
ATOM 734 C C . GLN A 1 98 ? 19.076 0.899 -31.105 1.00 88.19 98 GLN A C 1
ATOM 736 O O . GLN A 1 98 ? 18.401 0.239 -30.323 1.00 88.19 98 GLN A O 1
ATOM 741 N N . ILE A 1 99 ? 19.232 2.222 -30.975 1.00 91.12 99 ILE A N 1
ATOM 742 C CA . ILE A 1 99 ? 18.600 3.004 -29.899 1.00 91.12 99 ILE A CA 1
ATOM 743 C C . ILE A 1 99 ? 17.076 2.883 -29.971 1.00 91.12 99 ILE A C 1
ATOM 745 O O . ILE A 1 99 ? 16.426 2.656 -28.953 1.00 91.12 99 ILE A O 1
ATOM 749 N N . ASN A 1 100 ? 16.499 3.002 -31.169 1.00 92.19 100 ASN A N 1
ATOM 750 C CA . ASN A 1 100 ? 15.052 2.887 -31.342 1.00 92.19 100 ASN A CA 1
ATOM 751 C C . ASN A 1 100 ? 14.547 1.487 -30.972 1.00 92.19 100 ASN A C 1
ATOM 753 O O . ASN A 1 100 ? 13.565 1.371 -30.244 1.00 92.19 100 ASN A O 1
ATOM 757 N N . GLN A 1 101 ? 15.251 0.437 -31.405 1.00 91.94 101 GLN A N 1
ATOM 758 C CA . GLN A 1 101 ? 14.914 -0.941 -31.052 1.00 91.94 101 GLN A CA 1
ATOM 759 C C . GLN A 1 101 ? 15.043 -1.192 -29.543 1.00 91.94 101 GLN A C 1
ATOM 761 O O . GLN A 1 101 ? 14.172 -1.819 -28.948 1.00 91.94 101 GLN A O 1
ATOM 766 N N . GLN A 1 102 ? 16.100 -0.680 -28.905 1.00 92.00 102 GLN A N 1
ATOM 767 C CA . GLN A 1 102 ? 16.271 -0.773 -27.454 1.00 92.00 102 GLN A CA 1
ATOM 768 C C . GLN A 1 102 ? 15.147 -0.056 -26.709 1.00 92.00 102 GLN A C 1
ATOM 770 O O . GLN A 1 102 ? 14.626 -0.590 -25.737 1.00 92.00 102 GLN A O 1
ATOM 775 N N . LYS A 1 103 ? 14.738 1.129 -27.171 1.00 93.56 103 LYS A N 1
ATOM 776 C CA . LYS A 1 103 ? 13.626 1.872 -26.571 1.00 93.56 103 LYS A CA 1
ATOM 777 C C . LYS A 1 103 ? 12.316 1.089 -26.651 1.00 93.56 103 LYS A C 1
ATOM 779 O O . LYS A 1 103 ? 11.584 1.034 -25.670 1.00 93.56 103 LYS A O 1
ATOM 784 N N . GLU A 1 104 ? 12.034 0.468 -27.792 1.00 93.44 104 GLU A N 1
ATOM 785 C CA . GLU A 1 104 ? 10.847 -0.374 -27.962 1.00 93.44 104 GLU A CA 1
ATOM 786 C C . GLU A 1 104 ? 10.877 -1.595 -27.031 1.00 93.44 104 GLU A C 1
ATOM 788 O O . GLU A 1 104 ? 9.895 -1.865 -26.343 1.00 93.44 104 GLU A O 1
ATOM 793 N N . GLN A 1 105 ? 12.023 -2.276 -26.932 1.00 93.06 105 GLN A N 1
ATOM 794 C CA . GLN A 1 105 ? 12.206 -3.406 -26.016 1.00 93.06 105 GLN A CA 1
ATOM 795 C C . GLN A 1 105 ? 12.052 -3.001 -24.546 1.00 93.06 105 GLN A C 1
ATOM 797 O O . GLN A 1 105 ? 11.405 -3.715 -23.785 1.00 93.06 105 GLN A O 1
ATOM 802 N N . LEU A 1 106 ? 12.603 -1.851 -24.147 1.00 93.06 106 LEU A N 1
ATOM 803 C CA . LEU A 1 106 ? 12.461 -1.327 -22.787 1.00 93.06 106 LEU A CA 1
ATOM 804 C C . LEU A 1 106 ? 11.002 -1.015 -22.450 1.00 93.06 106 LEU A C 1
ATOM 806 O O . LEU A 1 106 ? 10.561 -1.340 -21.352 1.00 93.06 106 LEU A O 1
ATOM 810 N N . ASN A 1 107 ? 10.250 -0.433 -23.386 1.00 92.06 107 ASN A N 1
ATOM 811 C CA . ASN A 1 107 ? 8.829 -0.156 -23.186 1.00 92.06 107 ASN A CA 1
ATOM 812 C C . ASN A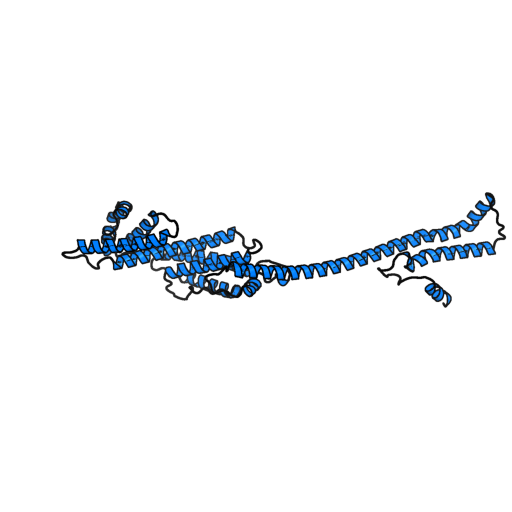 1 107 ? 8.026 -1.454 -23.008 1.00 92.06 107 ASN A C 1
ATOM 814 O O . ASN A 1 107 ? 7.291 -1.583 -22.034 1.00 92.06 107 ASN A O 1
ATOM 818 N N . GLN A 1 108 ? 8.227 -2.443 -23.886 1.00 93.06 108 GLN A N 1
ATOM 819 C CA . GLN A 1 108 ? 7.563 -3.750 -23.778 1.00 93.06 108 GLN A CA 1
ATOM 820 C C . GLN A 1 108 ? 7.909 -4.459 -22.463 1.00 93.06 108 GLN A C 1
ATOM 822 O O . GLN A 1 108 ? 7.040 -5.028 -21.804 1.00 93.06 108 GLN A O 1
ATOM 827 N N . GLN A 1 109 ? 9.178 -4.403 -22.050 1.00 92.62 109 GLN A N 1
ATOM 828 C CA . GLN A 1 109 ? 9.614 -4.989 -20.788 1.00 92.62 109 GLN A CA 1
ATOM 829 C C . GLN A 1 109 ? 9.016 -4.255 -19.581 1.00 92.62 109 GLN A C 1
ATOM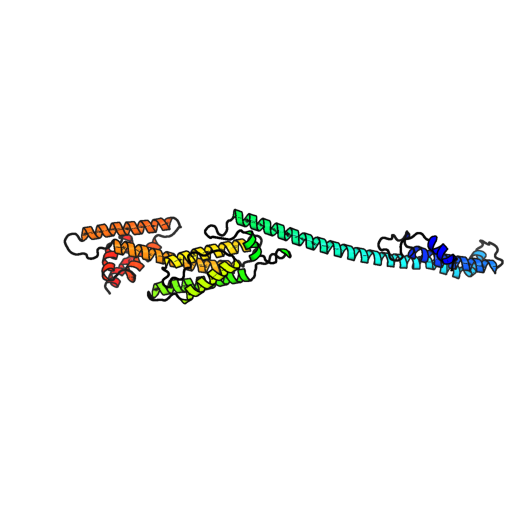 831 O O . GLN A 1 109 ? 8.639 -4.901 -18.606 1.00 92.62 109 GLN A O 1
ATOM 836 N N . ALA A 1 110 ? 8.903 -2.925 -19.630 1.00 90.06 110 ALA A N 1
ATOM 837 C CA . ALA A 1 110 ? 8.273 -2.143 -18.571 1.00 90.06 110 ALA A CA 1
ATOM 838 C C . ALA A 1 110 ? 6.786 -2.502 -18.408 1.00 90.06 110 ALA A C 1
ATOM 840 O O . ALA A 1 110 ? 6.341 -2.726 -17.284 1.00 90.06 110 ALA A O 1
ATOM 841 N N . GLU A 1 111 ? 6.047 -2.636 -19.514 1.00 90.38 111 GLU A N 1
ATOM 842 C CA . GLU A 1 111 ? 4.645 -3.076 -19.513 1.00 90.38 111 GLU A CA 1
ATOM 843 C C . GLU A 1 111 ? 4.498 -4.493 -18.937 1.00 90.38 111 GLU A C 1
ATOM 845 O O . GLU A 1 111 ? 3.676 -4.727 -18.048 1.00 90.38 111 GLU A O 1
ATOM 850 N N . GLN A 1 112 ? 5.341 -5.434 -19.377 1.00 92.12 112 GLN A N 1
ATOM 851 C CA . GLN A 1 112 ? 5.317 -6.810 -18.877 1.00 92.12 112 GLN A CA 1
ATOM 852 C C . GLN A 1 112 ? 5.659 -6.888 -17.384 1.00 92.12 112 GLN A C 1
ATOM 854 O O . GLN A 1 112 ? 5.012 -7.628 -16.641 1.00 92.12 112 GLN A O 1
ATOM 859 N N . ASN A 1 113 ? 6.659 -6.126 -16.937 1.00 91.50 113 ASN A N 1
ATOM 860 C CA . ASN A 1 113 ? 7.044 -6.066 -15.532 1.00 91.50 113 ASN A CA 1
ATOM 861 C C . ASN A 1 113 ? 5.917 -5.475 -14.680 1.00 91.50 113 ASN A C 1
ATOM 863 O O . ASN A 1 113 ? 5.616 -6.026 -13.627 1.00 91.50 113 ASN A O 1
ATOM 867 N N . SER A 1 114 ? 5.274 -4.398 -15.139 1.00 90.88 114 SER A N 1
ATOM 868 C CA . SER A 1 114 ? 4.142 -3.778 -14.441 1.00 90.88 114 SER A CA 1
ATOM 869 C C . SER A 1 114 ? 2.995 -4.773 -14.241 1.00 90.88 114 SER A C 1
ATOM 871 O O . SER A 1 114 ? 2.567 -5.018 -13.112 1.00 90.88 114 SER A O 1
ATOM 873 N N . PHE A 1 115 ? 2.589 -5.457 -15.315 1.00 93.06 115 PHE A N 1
ATOM 874 C CA . PHE A 1 115 ? 1.548 -6.482 -15.265 1.00 93.06 115 PHE A CA 1
ATOM 875 C C . PHE A 1 115 ? 1.927 -7.676 -14.375 1.00 93.06 115 PHE A C 1
ATOM 877 O O . PHE A 1 115 ? 1.127 -8.135 -13.562 1.00 93.06 115 PHE A O 1
ATOM 884 N N . SER A 1 116 ? 3.160 -8.180 -14.493 1.00 94.12 116 SER A N 1
ATOM 885 C CA . SER A 1 116 ? 3.632 -9.292 -13.661 1.00 94.12 116 SER A CA 1
ATOM 886 C C . SER A 1 116 ? 3.656 -8.913 -12.180 1.00 94.12 116 SER A C 1
ATOM 888 O O . SER A 1 116 ? 3.264 -9.717 -11.334 1.00 94.12 116 SER A O 1
ATOM 890 N N . ASN A 1 117 ? 4.094 -7.693 -11.865 1.00 93.25 117 ASN A N 1
ATOM 891 C CA . ASN A 1 117 ? 4.131 -7.190 -10.500 1.00 93.25 117 ASN A CA 1
ATOM 892 C C . ASN A 1 117 ? 2.717 -7.001 -9.938 1.00 93.25 117 ASN A C 1
ATOM 894 O O . ASN A 1 117 ? 2.490 -7.360 -8.786 1.00 93.25 117 ASN A O 1
ATOM 898 N N . SER A 1 118 ? 1.761 -6.489 -10.725 1.00 95.44 118 SER A N 1
ATOM 899 C CA . SER A 1 118 ? 0.382 -6.296 -10.258 1.00 95.44 118 SER A CA 1
ATOM 900 C C . SER A 1 118 ? -0.298 -7.620 -9.907 1.00 95.44 118 SER A C 1
ATOM 902 O O . SER A 1 118 ? -0.892 -7.756 -8.833 1.00 95.44 118 SER A O 1
ATOM 904 N N . LEU A 1 119 ? -0.132 -8.636 -10.758 1.00 95.88 119 LEU A N 1
ATOM 905 C CA . LEU A 1 119 ? -0.651 -9.978 -10.506 1.00 95.88 119 LEU A CA 1
ATOM 906 C C . LEU A 1 119 ? -0.025 -10.619 -9.267 1.00 95.88 119 LEU A C 1
ATOM 908 O O . LEU A 1 119 ? -0.741 -11.205 -8.451 1.00 95.88 119 LEU A O 1
ATOM 912 N N . GLU A 1 120 ? 1.293 -10.505 -9.112 1.00 95.88 120 GLU A N 1
ATOM 913 C CA . GLU A 1 120 ? 1.996 -11.075 -7.965 1.00 95.88 120 GLU A CA 1
ATOM 914 C C . GLU A 1 120 ? 1.614 -10.355 -6.664 1.00 95.88 120 GLU A C 1
ATOM 916 O O . GLU A 1 120 ? 1.285 -11.017 -5.680 1.00 95.88 120 GLU A O 1
ATOM 921 N N . HIS A 1 121 ? 1.539 -9.020 -6.669 1.00 96.38 121 HIS A N 1
ATOM 922 C CA . HIS A 1 121 ? 1.084 -8.229 -5.522 1.00 96.38 121 HIS A CA 1
ATOM 923 C C . HIS A 1 121 ? -0.331 -8.637 -5.090 1.00 96.38 121 HIS A C 1
ATOM 925 O O . HIS A 1 121 ? -0.578 -8.890 -3.910 1.00 96.38 121 HIS A O 1
ATOM 931 N N . ARG A 1 122 ? -1.260 -8.779 -6.048 1.00 97.19 122 ARG A N 1
ATOM 932 C CA . ARG A 1 122 ? -2.630 -9.244 -5.778 1.00 97.19 122 ARG A CA 1
ATOM 933 C C . ARG A 1 122 ? -2.647 -10.644 -5.177 1.00 97.19 122 ARG A C 1
ATOM 935 O O . ARG A 1 122 ? -3.337 -10.887 -4.191 1.00 97.19 122 ARG A O 1
ATOM 942 N N . LYS A 1 123 ? -1.885 -11.574 -5.748 1.00 97.25 123 LYS A N 1
ATOM 943 C CA . LYS A 1 123 ? -1.801 -12.956 -5.260 1.00 97.25 123 LYS A CA 1
ATOM 944 C C . LYS A 1 123 ? -1.254 -13.025 -3.832 1.00 97.25 123 LYS A C 1
ATOM 946 O O . LYS A 1 123 ? -1.793 -13.764 -3.003 1.00 97.25 123 LYS A O 1
ATOM 951 N N . GLN A 1 124 ? -0.209 -12.254 -3.537 1.00 97.12 124 GLN A N 1
ATOM 952 C CA . GLN A 1 124 ? 0.371 -12.167 -2.198 1.00 97.12 124 GLN A CA 1
ATOM 953 C C . GLN A 1 124 ? -0.615 -11.565 -1.201 1.00 97.12 124 GLN A C 1
ATOM 955 O O . GLN A 1 124 ? -0.773 -12.119 -0.114 1.00 97.12 124 GLN A O 1
ATOM 960 N N . PHE A 1 125 ? -1.333 -10.507 -1.588 1.00 97.44 125 PHE A N 1
ATOM 961 C CA . PHE A 1 125 ? -2.383 -9.921 -0.759 1.00 97.44 125 PHE A CA 1
ATOM 962 C C . PHE A 1 125 ? -3.475 -10.937 -0.420 1.00 97.44 125 PHE A C 1
ATOM 964 O O . PHE A 1 125 ? -3.838 -11.077 0.742 1.00 97.44 125 PHE A O 1
ATOM 971 N N . LEU A 1 126 ? -3.979 -11.682 -1.408 1.00 96.88 126 LEU A N 1
ATOM 972 C CA . LEU A 1 126 ? -5.017 -12.691 -1.175 1.00 96.88 126 LEU A CA 1
ATOM 973 C C . LEU A 1 126 ? -4.531 -13.802 -0.241 1.00 96.88 126 LEU A C 1
ATOM 975 O O . LEU A 1 126 ? -5.231 -14.162 0.699 1.00 96.88 126 LEU A O 1
ATOM 979 N N . SER A 1 127 ? -3.297 -14.271 -0.441 1.00 96.56 127 SER A N 1
ATOM 980 C CA . SER A 1 127 ? -2.680 -15.278 0.432 1.00 96.56 127 SER A CA 1
ATOM 981 C C . SER A 1 127 ? -2.509 -14.759 1.865 1.00 96.56 127 SER A C 1
ATOM 983 O O . SER A 1 127 ? -2.720 -15.488 2.833 1.00 96.56 127 SER A O 1
ATOM 985 N N . PHE A 1 128 ? -2.123 -13.489 2.013 1.00 96.00 128 PHE A N 1
ATOM 986 C CA . PHE A 1 128 ? -2.054 -12.809 3.302 1.00 96.00 128 PHE A CA 1
ATOM 987 C C . PHE A 1 128 ? -3.437 -12.713 3.954 1.00 96.00 128 PHE A C 1
ATOM 989 O O . PHE A 1 128 ? -3.576 -13.069 5.121 1.00 96.00 128 PHE A O 1
ATOM 996 N N . PHE A 1 129 ? -4.445 -12.282 3.198 1.00 95.12 129 PHE A N 1
ATOM 997 C CA . PHE A 1 129 ? -5.810 -12.077 3.670 1.00 95.12 129 PHE A CA 1
ATOM 998 C C . PHE A 1 129 ? -6.435 -13.383 4.172 1.00 95.12 129 PHE A C 1
ATOM 1000 O O . PHE A 1 129 ? -6.974 -13.417 5.273 1.00 95.12 129 PHE A O 1
ATOM 1007 N N . GLU A 1 130 ? -6.291 -14.473 3.413 1.00 93.81 130 GLU A N 1
ATOM 1008 C CA . GLU A 1 130 ? -6.771 -15.806 3.798 1.00 93.81 130 GLU A CA 1
ATOM 1009 C C . GLU A 1 130 ? -6.066 -16.343 5.048 1.00 93.81 130 GLU A C 1
ATOM 1011 O O . GLU A 1 130 ? -6.702 -16.950 5.906 1.00 93.81 130 GLU A O 1
ATOM 1016 N N . ARG A 1 131 ? -4.750 -16.121 5.168 1.00 94.12 131 ARG A N 1
ATOM 1017 C CA . ARG A 1 131 ? -3.958 -16.647 6.288 1.00 94.12 131 ARG A CA 1
ATOM 1018 C C . ARG A 1 131 ? -4.153 -15.862 7.580 1.00 94.12 131 ARG A C 1
ATOM 1020 O O . ARG A 1 131 ? -4.160 -16.461 8.649 1.00 94.12 131 ARG A O 1
ATOM 1027 N N . MET A 1 132 ? -4.201 -14.536 7.488 1.00 92.44 132 MET A N 1
ATOM 1028 C CA . MET A 1 132 ? -4.246 -13.659 8.659 1.00 92.44 132 MET A CA 1
ATOM 1029 C C . MET A 1 132 ? -5.667 -13.366 9.121 1.00 92.44 132 MET A C 1
ATOM 1031 O O . MET A 1 132 ? -5.821 -12.956 10.264 1.00 92.44 132 MET A O 1
ATOM 1035 N N . ASN A 1 133 ? -6.664 -13.534 8.243 1.00 91.31 133 ASN A N 1
ATOM 1036 C CA . ASN A 1 133 ? -8.062 -13.186 8.481 1.00 91.31 133 ASN A CA 1
ATOM 1037 C C . ASN A 1 133 ? -8.214 -11.858 9.255 1.00 91.31 133 ASN A C 1
ATOM 1039 O O . ASN A 1 133 ? -8.692 -11.846 10.387 1.00 91.31 133 ASN A O 1
ATOM 1043 N N . PRO A 1 134 ? -7.766 -10.726 8.677 1.00 90.56 134 PRO A N 1
ATOM 1044 C CA . PRO A 1 134 ? -7.586 -9.464 9.405 1.00 90.56 134 PRO A CA 1
ATOM 1045 C C . PRO A 1 134 ? -8.873 -8.876 10.010 1.00 90.56 134 PRO A C 1
ATOM 1047 O O . PRO A 1 134 ? -8.800 -7.908 10.762 1.00 90.56 134 PRO A O 1
ATOM 1050 N N . PHE A 1 135 ? -10.029 -9.452 9.682 1.00 90.88 135 PHE A N 1
ATOM 1051 C CA . PHE A 1 135 ? -11.360 -9.039 10.108 1.00 90.88 135 PHE A CA 1
ATOM 1052 C C . PHE A 1 135 ? -12.118 -10.204 10.771 1.00 90.88 135 PHE A C 1
ATOM 1054 O O . PHE A 1 135 ? -13.305 -10.354 10.522 1.00 90.88 135 PHE A O 1
ATOM 1061 N N . GLU A 1 136 ? -11.439 -11.051 11.557 1.00 80.38 136 GLU A N 1
ATOM 1062 C CA . GLU A 1 136 ? -11.953 -12.334 12.082 1.00 80.38 136 GLU A CA 1
ATOM 1063 C C . GLU A 1 136 ? -13.381 -12.289 12.658 1.00 80.38 136 GLU A C 1
ATOM 1065 O O . GLU A 1 136 ? -14.161 -13.206 12.404 1.00 80.38 136 GLU A O 1
ATOM 1070 N N . ASP A 1 137 ? -13.748 -11.195 13.330 1.00 81.12 137 ASP A N 1
ATOM 1071 C CA . ASP A 1 137 ? -15.056 -11.011 13.974 1.00 81.12 137 ASP A CA 1
ATOM 1072 C C . ASP A 1 137 ? -16.064 -10.181 13.152 1.00 81.12 137 ASP A C 1
ATOM 1074 O O . ASP A 1 137 ? -17.142 -9.842 13.642 1.00 81.12 137 ASP A O 1
ATOM 1078 N N . LEU A 1 138 ? -15.729 -9.810 11.914 1.00 85.00 138 LEU A N 1
ATOM 1079 C CA . LEU A 1 138 ? -16.522 -8.895 11.094 1.00 85.00 138 LEU A CA 1
ATOM 1080 C C . LEU A 1 138 ? -16.911 -9.528 9.758 1.00 85.00 138 LEU A C 1
ATOM 1082 O O . LEU A 1 138 ? -16.106 -10.153 9.066 1.00 85.00 138 LEU A O 1
ATOM 1086 N N . GLU A 1 139 ? -18.149 -9.283 9.332 1.00 83.75 139 GLU A N 1
ATOM 1087 C CA . GLU A 1 139 ? -18.576 -9.633 7.980 1.00 83.75 139 GLU A CA 1
ATOM 1088 C C . GLU A 1 139 ? -17.861 -8.729 6.964 1.00 83.75 139 GLU A C 1
ATOM 1090 O O . GLU A 1 139 ? -18.166 -7.538 6.827 1.00 83.75 139 GLU A O 1
ATOM 1095 N N . CYS A 1 140 ? -16.890 -9.308 6.255 1.00 81.88 140 CYS A N 1
ATOM 1096 C CA . CYS A 1 140 ? -16.066 -8.636 5.255 1.00 81.88 140 CYS A CA 1
ATOM 1097 C C . CYS A 1 140 ? -16.270 -9.245 3.857 1.00 81.88 140 CYS A C 1
ATOM 1099 O O . CYS A 1 140 ? -16.636 -10.411 3.694 1.00 81.88 140 CYS A O 1
ATOM 1101 N N . LEU A 1 141 ? -16.030 -8.438 2.821 1.00 76.94 141 LEU A N 1
ATOM 1102 C CA . LEU A 1 141 ? -16.022 -8.894 1.434 1.00 76.94 141 LEU A CA 1
ATOM 1103 C C . LEU A 1 141 ? -14.932 -9.941 1.161 1.00 76.94 141 LEU A C 1
ATOM 1105 O O . LEU A 1 141 ? -13.937 -10.023 1.881 1.00 76.94 141 LEU A O 1
ATOM 1109 N N . PRO A 1 142 ? -15.042 -10.681 0.039 1.00 88.50 142 PRO A N 1
ATOM 1110 C CA . PRO A 1 142 ? -13.916 -11.454 -0.457 1.00 88.50 142 PRO A CA 1
ATOM 1111 C C . PRO A 1 142 ? -12.714 -10.531 -0.706 1.00 88.50 142 PRO A C 1
ATOM 1113 O O . PRO A 1 142 ? -12.851 -9.476 -1.334 1.00 88.50 142 PRO A O 1
ATOM 1116 N N . GLY A 1 143 ? -11.529 -10.959 -0.258 1.00 92.31 143 GLY A N 1
ATOM 1117 C CA . GLY A 1 143 ? -10.317 -10.132 -0.233 1.00 92.31 143 GLY A CA 1
ATOM 1118 C C . GLY A 1 143 ? -9.948 -9.485 -1.571 1.00 92.31 143 GLY A C 1
ATOM 1119 O O . GLY A 1 143 ? -9.352 -8.416 -1.591 1.00 92.31 143 GLY A O 1
ATOM 1120 N N . TRP A 1 144 ? -10.357 -10.055 -2.708 1.00 94.44 144 TRP A N 1
ATOM 1121 C CA . TRP A 1 144 ? -10.062 -9.482 -4.025 1.00 94.44 144 TRP A CA 1
ATOM 1122 C C . TRP A 1 144 ? -10.763 -8.148 -4.288 1.00 94.44 144 TRP A C 1
ATOM 1124 O O . TRP A 1 144 ? -10.183 -7.322 -4.981 1.00 94.44 144 TRP A O 1
ATOM 1134 N N . LYS A 1 145 ? -11.968 -7.925 -3.744 1.00 93.62 145 LYS A N 1
ATOM 1135 C CA . LYS A 1 145 ? -12.660 -6.630 -3.858 1.00 93.62 145 LYS A CA 1
ATOM 1136 C C . LYS A 1 145 ? -12.032 -5.593 -2.944 1.00 93.62 145 LYS A C 1
ATOM 1138 O O . LYS A 1 145 ? -11.869 -4.447 -3.338 1.00 93.62 145 LYS A O 1
ATOM 1143 N N . LEU A 1 146 ? -11.670 -6.011 -1.730 1.00 94.75 146 LEU A N 1
ATOM 1144 C CA . LEU A 1 146 ? -10.962 -5.143 -0.800 1.00 94.75 146 LEU A CA 1
ATOM 1145 C C . LEU A 1 146 ? -9.618 -4.704 -1.395 1.00 94.75 146 LEU A C 1
ATOM 1147 O O . LEU A 1 146 ? -9.278 -3.533 -1.308 1.00 94.75 146 LEU A O 1
ATOM 1151 N N . TYR A 1 147 ? -8.897 -5.614 -2.056 1.00 96.06 147 TYR A N 1
ATOM 1152 C CA . TYR A 1 147 ? -7.674 -5.288 -2.787 1.00 96.06 147 TYR A CA 1
ATOM 1153 C C . TYR A 1 147 ? -7.902 -4.212 -3.851 1.00 96.06 147 TYR A C 1
ATOM 1155 O O . TYR A 1 147 ? -7.171 -3.227 -3.871 1.00 96.06 147 TYR A O 1
ATOM 1163 N N . ASP A 1 148 ? -8.925 -4.382 -4.695 1.00 95.00 148 ASP A N 1
ATOM 1164 C CA . ASP A 1 148 ? -9.233 -3.434 -5.772 1.00 95.00 148 ASP A CA 1
ATOM 1165 C C . ASP A 1 148 ? -9.591 -2.039 -5.207 1.00 95.00 148 ASP A C 1
ATOM 1167 O O . ASP A 1 148 ? -9.272 -1.024 -5.820 1.00 95.00 148 ASP A O 1
ATOM 1171 N N . ASN A 1 149 ? -10.182 -1.976 -4.006 1.00 94.62 149 ASN A N 1
ATOM 1172 C CA . ASN A 1 149 ? -10.473 -0.715 -3.316 1.00 94.62 149 ASN A CA 1
ATOM 1173 C C . ASN A 1 149 ? -9.254 -0.109 -2.603 1.00 94.62 149 ASN A C 1
ATOM 1175 O O . ASN A 1 149 ? -9.156 1.113 -2.515 1.00 94.62 149 ASN A O 1
ATOM 1179 N N . LEU A 1 150 ? -8.352 -0.937 -2.066 1.00 95.19 150 LEU A N 1
ATOM 1180 C CA . LEU A 1 150 ? -7.141 -0.491 -1.370 1.00 95.19 150 LEU A CA 1
ATOM 1181 C C . LEU A 1 150 ? -6.066 -0.003 -2.342 1.00 95.19 150 LEU A C 1
ATOM 1183 O O . LEU A 1 150 ? -5.377 0.963 -2.031 1.00 95.19 150 LEU A O 1
ATOM 1187 N N . PHE A 1 151 ? -5.924 -0.659 -3.494 1.00 96.50 151 PHE A N 1
ATOM 1188 C CA . PHE A 1 151 ? -4.866 -0.400 -4.470 1.00 96.50 151 PHE A CA 1
ATOM 1189 C C . PHE A 1 151 ? -5.454 -0.235 -5.884 1.00 96.50 151 PHE A C 1
ATOM 1191 O O . PHE A 1 151 ? -5.198 -1.072 -6.756 1.00 96.50 151 PHE A O 1
ATOM 1198 N N . PRO A 1 152 ? -6.246 0.825 -6.135 1.00 95.62 152 PRO A N 1
ATOM 1199 C CA . PRO A 1 152 ? -6.943 1.015 -7.409 1.00 95.62 152 PRO A CA 1
ATOM 1200 C C . PRO A 1 152 ? -5.986 1.135 -8.605 1.00 95.62 152 PRO A C 1
ATOM 1202 O O . PRO A 1 152 ? -6.313 0.673 -9.697 1.00 95.62 152 PRO A O 1
ATOM 1205 N N . ASP A 1 153 ? -4.782 1.669 -8.380 1.00 95.38 153 ASP A N 1
ATOM 1206 C CA . ASP A 1 153 ? -3.765 1.901 -9.416 1.00 95.38 153 ASP A CA 1
ATOM 1207 C C . ASP A 1 153 ? -2.780 0.722 -9.576 1.00 95.38 153 ASP A C 1
ATOM 1209 O O . ASP A 1 153 ? -1.826 0.783 -10.359 1.00 95.38 153 ASP A O 1
ATOM 1213 N N . ALA A 1 154 ? -3.006 -0.392 -8.865 1.00 94.88 154 ALA A N 1
ATOM 1214 C CA . ALA A 1 154 ? -2.177 -1.592 -8.985 1.00 94.88 154 ALA A CA 1
ATOM 1215 C C . ALA A 1 154 ? -2.072 -2.130 -10.424 1.00 94.88 154 ALA A C 1
ATOM 1217 O O . ALA A 1 154 ? -0.979 -2.578 -10.782 1.00 94.88 154 ALA A O 1
ATOM 1218 N N . PRO A 1 155 ? -3.123 -2.088 -11.276 1.00 92.19 155 PRO A N 1
ATOM 1219 C CA . PRO A 1 155 ? -3.016 -2.495 -12.678 1.00 92.19 155 PRO A CA 1
ATOM 1220 C C . PRO A 1 155 ? -1.966 -1.711 -13.476 1.00 92.19 155 PRO A C 1
ATOM 1222 O O . PRO A 1 155 ? -1.376 -2.277 -14.395 1.00 92.19 155 PRO A O 1
ATOM 1225 N N . ASP A 1 156 ? -1.686 -0.465 -13.086 1.00 91.50 156 ASP A N 1
ATOM 1226 C CA . ASP A 1 156 ? -0.673 0.396 -13.705 1.00 91.50 156 ASP A CA 1
ATOM 1227 C C . ASP A 1 156 ? 0.725 0.206 -13.084 1.00 91.50 156 ASP A C 1
ATOM 1229 O O . ASP A 1 156 ? 1.680 0.906 -13.433 1.00 91.50 156 ASP A O 1
ATOM 1233 N N . GLY A 1 157 ? 0.872 -0.762 -12.172 1.00 90.38 157 GLY A N 1
ATOM 1234 C CA . GLY A 1 157 ? 2.115 -1.057 -11.457 1.00 90.38 157 GLY A CA 1
ATOM 1235 C C . GLY A 1 157 ? 2.381 -0.113 -10.288 1.00 90.38 157 GLY A C 1
ATOM 1236 O O . GLY A 1 157 ? 3.503 -0.071 -9.779 1.00 90.38 157 GLY A O 1
ATOM 1237 N N . GLN A 1 158 ? 1.371 0.652 -9.868 1.00 92.44 158 GLN A N 1
ATOM 1238 C CA . GLN A 1 158 ? 1.458 1.575 -8.745 1.00 92.44 158 GLN A CA 1
ATOM 1239 C C . GLN A 1 158 ? 0.734 0.995 -7.530 1.00 92.44 158 GLN A C 1
ATOM 1241 O O . GLN A 1 158 ? -0.468 0.775 -7.544 1.00 92.44 158 GLN A O 1
ATOM 1246 N N . PHE A 1 159 ? 1.465 0.765 -6.442 1.00 93.94 159 PHE A N 1
ATOM 1247 C CA . PHE A 1 159 ? 0.926 0.130 -5.232 1.00 93.94 159 PHE A CA 1
ATOM 1248 C C . PHE A 1 159 ? 0.634 1.144 -4.123 1.00 93.94 159 PHE A C 1
ATOM 1250 O O . PHE A 1 159 ? 0.896 0.888 -2.948 1.00 93.94 159 PHE A O 1
ATOM 1257 N N . HIS A 1 160 ? 0.138 2.321 -4.500 1.00 93.75 160 HIS A N 1
ATOM 1258 C CA . HIS A 1 160 ? -0.250 3.349 -3.541 1.00 93.75 160 HIS A CA 1
ATOM 1259 C C . HIS A 1 160 ? -1.580 2.985 -2.884 1.00 93.75 160 HIS A C 1
ATOM 1261 O O . HIS A 1 160 ? -2.473 2.432 -3.527 1.00 93.75 160 HIS A O 1
ATOM 1267 N N . LEU A 1 161 ? -1.694 3.300 -1.594 1.00 95.12 161 LEU A N 1
ATOM 1268 C CA . LEU A 1 161 ? -2.950 3.167 -0.874 1.00 95.12 161 LEU A CA 1
ATOM 1269 C C . LEU A 1 161 ? -3.956 4.184 -1.421 1.00 95.12 161 LEU A C 1
ATOM 1271 O O . LEU A 1 161 ? -3.605 5.342 -1.649 1.00 95.12 161 LEU A O 1
ATOM 1275 N N . ASN A 1 162 ? -5.205 3.758 -1.582 1.00 95.38 162 ASN A N 1
ATOM 1276 C CA . ASN A 1 162 ? -6.307 4.641 -1.926 1.00 95.38 162 ASN A CA 1
ATOM 1277 C C . ASN A 1 162 ? -6.412 5.797 -0.901 1.00 95.38 162 ASN A C 1
ATOM 1279 O O . ASN A 1 162 ? -6.620 5.524 0.288 1.00 95.38 162 ASN A O 1
ATOM 1283 N N . PRO A 1 163 ? -6.316 7.071 -1.335 1.00 95.25 163 PRO A N 1
ATOM 1284 C CA . PRO A 1 163 ? -6.425 8.230 -0.449 1.00 95.25 163 PRO A CA 1
ATOM 1285 C C . PRO A 1 163 ? -7.710 8.258 0.386 1.00 95.25 163 PRO A C 1
ATOM 1287 O O . PRO A 1 163 ? -7.688 8.715 1.528 1.00 95.25 163 PRO A O 1
ATOM 1290 N N . ASP A 1 164 ? -8.814 7.719 -0.139 1.00 95.50 164 ASP A N 1
ATOM 1291 C CA . ASP A 1 164 ? -10.090 7.654 0.580 1.00 95.50 164 ASP A CA 1
ATOM 1292 C C . ASP A 1 164 ? -10.012 6.724 1.797 1.00 95.50 164 ASP A C 1
ATOM 1294 O O . ASP A 1 164 ? -10.659 6.969 2.814 1.00 95.50 164 ASP A O 1
ATOM 1298 N N . ILE A 1 165 ? -9.188 5.674 1.728 1.00 93.50 165 ILE A N 1
ATOM 1299 C CA . ILE A 1 165 ? -8.942 4.767 2.856 1.00 93.50 165 ILE A CA 1
ATOM 1300 C C . ILE A 1 165 ? -8.055 5.441 3.902 1.00 93.50 165 ILE A C 1
ATOM 1302 O O . ILE A 1 165 ? -8.297 5.282 5.098 1.00 93.50 165 ILE A O 1
ATOM 1306 N N . GLU A 1 166 ? -7.048 6.212 3.483 1.00 91.25 166 GLU A N 1
ATOM 1307 C CA . GLU A 1 166 ? -6.234 6.986 4.425 1.00 91.25 166 GLU A CA 1
ATOM 1308 C C . GLU A 1 166 ? -7.099 8.008 5.176 1.00 91.25 166 GLU A C 1
ATOM 1310 O O . GLU A 1 166 ? -7.057 8.074 6.405 1.00 91.25 166 GLU A O 1
ATOM 1315 N N . TYR A 1 167 ? -7.954 8.728 4.449 1.00 94.06 167 TYR A N 1
ATOM 1316 C CA . TYR A 1 167 ? -8.907 9.666 5.032 1.00 94.06 167 TYR A CA 1
ATOM 1317 C C . TYR A 1 167 ? -9.926 8.972 5.950 1.00 94.06 167 TYR A C 1
ATOM 1319 O O . TYR A 1 167 ? -10.242 9.482 7.025 1.00 94.06 167 TYR A O 1
ATOM 1327 N N . LEU A 1 168 ? -10.396 7.774 5.587 1.00 93.69 168 LEU A N 1
ATOM 1328 C CA . LEU A 1 168 ? -11.280 6.970 6.433 1.00 93.69 168 LEU A CA 1
ATOM 1329 C C . LEU A 1 168 ? -10.639 6.633 7.787 1.00 93.69 168 LEU A C 1
ATOM 1331 O O . LEU A 1 168 ? -11.306 6.724 8.816 1.00 93.69 168 LEU A O 1
ATOM 1335 N N . ILE A 1 169 ? -9.355 6.263 7.807 1.00 92.06 169 ILE A N 1
ATOM 1336 C CA . ILE A 1 169 ? -8.629 5.962 9.053 1.00 92.06 169 ILE A CA 1
ATOM 1337 C C . ILE A 1 169 ? -8.576 7.202 9.960 1.00 92.06 169 ILE A C 1
ATOM 1339 O O . ILE A 1 169 ? -8.768 7.088 11.173 1.00 92.06 169 ILE A O 1
ATOM 1343 N N . GLU A 1 170 ? -8.371 8.388 9.383 1.00 91.25 170 GLU A N 1
ATOM 1344 C CA . GLU A 1 170 ? -8.390 9.656 10.123 1.00 91.25 170 GLU A CA 1
ATOM 1345 C C . GLU A 1 170 ? -9.787 9.977 10.674 1.00 91.25 170 GLU A C 1
ATOM 1347 O O . GLU A 1 170 ? -9.919 10.341 11.844 1.00 91.25 170 GLU A O 1
ATOM 1352 N N . GLN A 1 171 ? -10.844 9.753 9.886 1.00 92.56 171 GLN A N 1
ATOM 1353 C CA . GLN A 1 171 ? -12.221 9.918 10.361 1.00 92.56 171 GLN A CA 1
ATOM 1354 C C . GLN A 1 171 ? -12.552 8.973 11.523 1.00 92.56 171 GLN A C 1
ATOM 1356 O O . GLN A 1 171 ? -13.189 9.390 12.491 1.00 92.56 171 GLN A O 1
ATOM 1361 N N . ILE A 1 172 ? -12.106 7.711 11.465 1.00 91.50 172 ILE A N 1
ATOM 1362 C CA . ILE A 1 172 ? -12.310 6.755 12.563 1.00 91.50 172 ILE A CA 1
ATOM 1363 C C . ILE A 1 172 ? -11.669 7.279 13.853 1.00 91.50 172 ILE A C 1
ATOM 1365 O O . ILE A 1 172 ? -12.287 7.204 14.918 1.00 91.50 172 ILE A O 1
ATOM 1369 N N . GLN A 1 173 ? -10.463 7.848 13.776 1.00 89.62 173 GLN A N 1
ATOM 1370 C CA . GLN A 1 173 ? -9.800 8.452 14.933 1.00 89.62 173 GLN A CA 1
ATOM 1371 C C . GLN A 1 173 ? -10.609 9.611 15.528 1.00 89.62 173 GLN A C 1
ATOM 1373 O O . GLN A 1 173 ? -10.777 9.675 16.752 1.00 89.62 173 GLN A O 1
ATOM 1378 N N . GLU A 1 174 ? -11.091 10.522 14.680 1.00 89.69 174 GLU A N 1
ATOM 1379 C CA . GLU A 1 174 ? -11.865 11.691 15.102 1.00 89.69 174 GLU A CA 1
ATOM 1380 C C . GLU A 1 174 ? -13.143 11.264 15.828 1.00 89.69 174 GLU A C 1
ATOM 1382 O O . GLU A 1 174 ? -13.320 11.592 17.004 1.00 89.69 174 GLU A O 1
ATOM 1387 N N . ALA A 1 175 ? -13.971 10.415 15.216 1.00 88.19 175 ALA A N 1
ATOM 1388 C CA . ALA A 1 175 ? -15.206 10.006 15.877 1.00 88.19 175 ALA A CA 1
ATOM 1389 C C . ALA A 1 175 ? -14.981 9.126 17.097 1.00 88.19 175 ALA A C 1
ATOM 1391 O O . ALA A 1 175 ? -15.779 9.168 18.027 1.00 88.19 175 ALA A O 1
ATOM 1392 N N . THR A 1 176 ? -13.906 8.341 17.143 1.00 87.06 176 THR A N 1
ATOM 1393 C CA . THR A 1 176 ? -13.573 7.596 18.361 1.00 87.06 176 THR A CA 1
ATOM 1394 C C . THR A 1 176 ? -13.245 8.551 19.510 1.00 87.06 176 THR A C 1
ATOM 1396 O O . THR A 1 176 ? -13.664 8.329 20.648 1.00 87.06 176 THR A O 1
ATOM 1399 N N . THR A 1 177 ? -12.532 9.640 19.219 1.00 88.75 177 THR A N 1
ATOM 1400 C CA . THR A 1 177 ? -12.234 10.693 20.199 1.00 88.75 177 THR A CA 1
ATOM 1401 C C . THR A 1 177 ? -13.518 11.374 20.672 1.00 88.75 177 THR A C 1
ATOM 1403 O O . THR A 1 177 ? -13.709 11.569 21.876 1.00 88.75 177 THR A O 1
ATOM 1406 N N . ASP A 1 178 ? -14.438 11.651 19.751 1.00 87.25 178 ASP A N 1
ATOM 1407 C CA . ASP A 1 178 ? -15.728 12.258 20.068 1.00 87.25 178 ASP A CA 1
ATOM 1408 C C . ASP A 1 178 ? -16.625 11.320 20.881 1.00 87.25 178 ASP A C 1
ATOM 1410 O O . ASP A 1 178 ? -17.161 11.734 21.913 1.00 87.25 178 ASP A O 1
ATOM 1414 N N . LEU A 1 179 ? -16.722 10.042 20.505 1.00 85.00 179 LEU A N 1
ATOM 1415 C CA . LEU A 1 179 ? -17.434 9.011 21.267 1.00 85.00 179 LEU A CA 1
ATOM 1416 C C . LEU A 1 179 ? -16.859 8.864 22.676 1.00 85.00 179 LEU A C 1
ATOM 1418 O O . LEU A 1 179 ? -17.619 8.769 23.640 1.00 85.00 179 LEU A O 1
ATOM 1422 N N . LYS A 1 180 ? -15.531 8.916 22.822 1.00 86.75 180 LYS A N 1
ATOM 1423 C CA . LYS A 1 180 ? -14.879 8.905 24.135 1.00 86.75 180 LYS A CA 1
ATOM 1424 C C . LYS A 1 180 ? -15.271 10.132 24.953 1.00 86.75 180 LYS A C 1
ATOM 1426 O O . LYS A 1 180 ? -15.599 10.009 26.129 1.00 86.75 180 LYS A O 1
ATOM 1431 N N . SER A 1 181 ? -15.290 11.317 24.344 1.00 86.75 181 SER A N 1
ATOM 1432 C CA . SER A 1 181 ? -15.721 12.538 25.033 1.00 86.75 181 SER A CA 1
ATOM 1433 C C . SER A 1 181 ? -17.174 12.448 25.520 1.00 86.75 181 SER A C 1
ATOM 1435 O O . SER A 1 181 ? -17.485 12.902 26.622 1.00 86.75 181 SER A O 1
ATOM 1437 N N . VAL A 1 182 ? -18.049 11.807 24.738 1.00 84.56 182 VAL A N 1
ATOM 1438 C CA . VAL A 1 182 ? -19.441 11.546 25.118 1.00 84.56 182 VAL A CA 1
ATOM 1439 C C . VAL A 1 182 ? -19.523 10.521 26.240 1.00 84.56 182 VAL A C 1
ATOM 1441 O O . VAL A 1 182 ? -20.268 10.753 27.186 1.00 84.56 182 VAL A O 1
ATOM 1444 N N . ALA A 1 183 ? -18.721 9.455 26.201 1.00 82.44 183 ALA A N 1
ATOM 1445 C CA . ALA A 1 183 ? -18.629 8.484 27.290 1.00 82.44 183 ALA A CA 1
ATOM 1446 C C . ALA A 1 183 ? -18.238 9.156 28.623 1.00 82.44 183 ALA A C 1
ATOM 1448 O O . ALA A 1 183 ? -18.880 8.900 29.640 1.00 82.44 183 ALA A O 1
ATOM 1449 N N . ILE A 1 184 ? -17.264 10.080 28.606 1.00 82.88 184 ILE A N 1
ATOM 1450 C CA . ILE A 1 184 ? -16.870 10.877 29.786 1.00 82.88 184 ILE A CA 1
ATOM 1451 C C . ILE A 1 184 ? -18.015 11.777 30.265 1.00 82.88 184 ILE A C 1
ATOM 1453 O O . ILE A 1 184 ? -18.309 11.827 31.455 1.00 82.88 184 ILE A O 1
ATOM 1457 N N . LYS A 1 185 ? -18.670 12.521 29.368 1.00 83.69 185 LYS A N 1
ATOM 1458 C CA . LYS A 1 185 ? -19.751 13.440 29.768 1.00 83.69 185 LYS A CA 1
ATOM 1459 C C . LYS A 1 185 ? -20.965 12.698 30.309 1.00 83.69 185 LYS A C 1
ATOM 1461 O O . LYS A 1 185 ? -21.553 13.127 31.298 1.00 83.69 185 LYS A O 1
ATOM 1466 N N . PHE A 1 186 ? -21.307 11.569 29.696 1.00 77.31 186 PHE A N 1
ATOM 1467 C CA . PHE A 1 186 ? -22.376 10.697 30.164 1.00 77.31 186 PHE A CA 1
ATOM 1468 C C . PHE A 1 186 ? -22.094 10.172 31.579 1.00 77.31 186 PHE A C 1
ATOM 1470 O O . PHE A 1 186 ? -23.011 10.069 32.389 1.00 77.31 186 PHE A O 1
ATOM 1477 N N . GLU A 1 187 ? -20.823 9.908 31.900 1.00 72.06 187 GLU A N 1
ATOM 1478 C CA . GLU A 1 187 ? -20.386 9.500 33.237 1.00 72.06 187 GLU A CA 1
ATOM 1479 C C . GLU A 1 187 ? -20.576 10.595 34.300 1.00 72.06 187 GLU A C 1
ATOM 1481 O O . GLU A 1 187 ? -20.868 10.269 35.451 1.00 72.06 187 GLU A O 1
ATOM 1486 N N . ILE A 1 188 ? -20.440 11.870 33.922 1.00 76.81 188 ILE A N 1
ATOM 1487 C CA . ILE A 1 188 ? -20.510 13.013 34.845 1.00 76.81 188 ILE A CA 1
ATOM 1488 C C . ILE A 1 188 ? -21.944 13.536 35.014 1.00 76.81 188 ILE A C 1
ATOM 1490 O O . ILE A 1 188 ? -22.313 13.929 36.119 1.00 76.81 188 ILE A O 1
ATOM 1494 N N . GLU A 1 189 ? -22.742 13.587 33.940 1.00 75.56 189 GLU A N 1
ATOM 1495 C CA . GLU A 1 189 ? -23.941 14.443 33.903 1.00 75.56 189 GLU A CA 1
ATOM 1496 C C . GLU A 1 189 ? -25.294 13.707 33.861 1.00 75.56 189 GLU A C 1
ATOM 1498 O O . GLU A 1 189 ? -26.314 14.387 33.924 1.00 75.56 189 GLU A O 1
ATOM 1503 N N . HIS A 1 190 ? -25.350 12.366 33.776 1.00 68.62 190 HIS A N 1
ATOM 1504 C CA . HIS A 1 190 ? -26.558 11.489 33.751 1.00 68.62 190 HIS A CA 1
ATOM 1505 C C . HIS A 1 190 ? -27.711 11.864 32.776 1.00 68.62 190 HIS A C 1
ATOM 1507 O O . HIS A 1 190 ? -28.653 11.087 32.610 1.00 68.62 190 HIS A O 1
ATOM 1513 N N . HIS A 1 191 ? -27.663 13.015 32.104 1.00 66.69 191 HIS A N 1
ATOM 1514 C CA . HIS A 1 191 ? -28.701 13.601 31.244 1.00 66.69 191 HIS A CA 1
ATOM 1515 C C . HIS A 1 191 ? -28.136 14.119 29.912 1.00 66.69 191 HIS A C 1
ATOM 1517 O O . HIS A 1 191 ? -28.779 14.906 29.219 1.00 66.69 191 HIS A O 1
ATOM 1523 N N . TYR A 1 192 ? -26.925 13.697 29.545 1.00 72.38 192 TYR A N 1
ATOM 1524 C CA . TYR A 1 192 ? -26.293 14.126 28.303 1.00 72.38 192 TYR A CA 1
ATOM 1525 C C . TYR A 1 192 ? -26.896 13.393 27.094 1.00 72.38 192 TYR A C 1
ATOM 1527 O O . TYR A 1 192 ? -26.885 12.163 27.049 1.00 72.38 192 TYR A O 1
ATOM 1535 N N . GLU A 1 193 ? -27.392 14.133 26.097 1.00 72.38 193 GLU A N 1
ATOM 1536 C CA . GLU A 1 193 ? -27.874 13.553 24.839 1.00 72.38 193 GLU A CA 1
ATOM 1537 C C . GLU A 1 193 ? -26.700 13.242 23.885 1.00 72.38 193 GLU A C 1
ATOM 1539 O O . GLU A 1 193 ? -26.013 14.159 23.426 1.00 72.38 193 GLU A O 1
ATOM 1544 N N . PRO A 1 194 ? -26.477 11.972 23.500 1.00 73.25 194 PRO A N 1
ATOM 1545 C CA . PRO A 1 194 ? -25.328 11.562 22.683 1.00 73.25 194 PRO A CA 1
ATOM 1546 C C . PRO A 1 194 ? -25.480 11.856 21.174 1.00 73.25 194 PRO A C 1
ATOM 1548 O O . PRO A 1 194 ? -24.705 11.347 20.363 1.00 73.25 194 PRO A O 1
ATOM 1551 N N . GLY A 1 195 ? -26.475 12.655 20.768 1.00 79.12 195 GLY A N 1
ATOM 1552 C CA . GLY A 1 195 ? -26.944 12.743 19.379 1.00 79.12 195 GLY A CA 1
ATOM 1553 C C . GLY A 1 195 ? -25.860 13.062 18.342 1.00 79.12 195 GLY A C 1
ATOM 1554 O O . GLY A 1 195 ? -25.821 12.432 17.287 1.00 79.12 195 GLY A O 1
ATOM 1555 N N . PHE A 1 196 ? -24.946 13.988 18.646 1.00 80.69 196 PHE A N 1
ATOM 1556 C CA . PHE A 1 196 ? -23.896 14.394 17.704 1.00 80.69 196 PHE A CA 1
ATOM 1557 C C . PHE A 1 196 ? -22.844 13.298 17.465 1.00 80.69 196 PHE A C 1
ATOM 1559 O O . PHE A 1 196 ? -22.530 12.998 16.314 1.00 80.69 196 PHE A O 1
ATOM 1566 N N . ALA A 1 197 ? -22.343 12.653 18.522 1.00 80.06 197 ALA A N 1
ATOM 1567 C CA . ALA A 1 197 ? -21.338 11.597 18.376 1.00 80.06 197 ALA A CA 1
ATOM 1568 C C . ALA A 1 197 ? -21.918 10.342 17.707 1.00 80.06 197 ALA A C 1
ATOM 1570 O O . ALA A 1 197 ? -21.251 9.714 16.890 1.00 80.06 197 ALA A O 1
ATOM 1571 N N . LEU A 1 198 ? -23.186 10.014 17.980 1.00 80.50 198 LEU A N 1
ATOM 1572 C CA . LEU A 1 198 ? -23.871 8.918 17.290 1.00 80.50 198 LEU A CA 1
ATOM 1573 C C . LEU A 1 198 ? -24.075 9.210 15.799 1.00 80.50 198 LEU A C 1
ATOM 1575 O O . LEU A 1 198 ? -23.907 8.318 14.972 1.00 80.50 198 LEU A O 1
ATOM 1579 N N . MET A 1 199 ? -24.389 10.457 15.438 1.00 84.88 199 MET A N 1
ATOM 1580 C CA . MET A 1 199 ? -24.487 10.870 14.036 1.00 84.88 199 MET A CA 1
ATOM 1581 C C . MET A 1 199 ? -23.143 10.732 13.304 1.00 84.88 199 MET A C 1
ATOM 1583 O O . MET A 1 199 ? -23.109 10.254 12.167 1.00 84.88 199 MET A O 1
ATOM 1587 N N . GLN A 1 200 ? -22.033 11.107 13.948 1.00 84.38 200 GLN A N 1
ATOM 1588 C CA . GLN A 1 200 ? -20.700 10.902 13.377 1.00 84.38 200 GLN A CA 1
ATOM 1589 C C . GLN A 1 200 ? -20.357 9.424 13.222 1.00 84.38 200 GLN A C 1
ATOM 1591 O O . GLN A 1 200 ? -19.896 9.009 12.160 1.00 84.38 200 GLN A O 1
ATOM 1596 N N . ALA A 1 201 ? -20.636 8.617 14.244 1.00 84.69 201 ALA A N 1
ATOM 1597 C CA . ALA A 1 201 ? -20.405 7.183 14.188 1.00 84.69 201 ALA A CA 1
ATOM 1598 C C . ALA A 1 201 ? -21.183 6.542 13.022 1.00 84.69 201 ALA A C 1
ATOM 1600 O O . ALA A 1 201 ? -20.629 5.724 12.291 1.00 84.69 201 ALA A O 1
ATOM 1601 N N . GLU A 1 202 ? -22.442 6.943 12.793 1.00 87.50 202 GLU A N 1
ATOM 1602 C CA . GLU A 1 202 ? -23.254 6.459 11.662 1.00 87.50 202 GLU A CA 1
ATOM 1603 C C . GLU A 1 202 ? -22.678 6.881 10.309 1.00 87.50 202 GLU A C 1
ATOM 1605 O O . GLU A 1 202 ? -22.677 6.097 9.359 1.00 87.50 202 GLU A O 1
ATOM 1610 N N . THR A 1 203 ? -22.149 8.103 10.231 1.00 90.31 203 THR A N 1
ATOM 1611 C CA . THR A 1 203 ? -21.463 8.601 9.032 1.00 90.31 203 THR A CA 1
ATOM 1612 C C . THR A 1 203 ? -20.232 7.749 8.729 1.00 90.31 203 THR A C 1
ATOM 1614 O O . THR A 1 203 ? -20.045 7.306 7.599 1.00 90.31 203 THR A O 1
ATOM 1617 N N . ILE A 1 204 ? -19.433 7.434 9.747 1.00 90.31 204 ILE A N 1
ATOM 1618 C CA . ILE A 1 204 ? -18.245 6.593 9.588 1.00 90.31 204 ILE A CA 1
ATOM 1619 C C . ILE A 1 204 ? -18.608 5.165 9.253 1.00 90.31 204 ILE A C 1
ATOM 1621 O O . ILE A 1 204 ? -17.992 4.593 8.363 1.00 90.31 204 ILE A O 1
ATOM 1625 N N . ARG A 1 205 ? -19.639 4.592 9.876 1.00 91.81 205 ARG A N 1
ATOM 1626 C CA . ARG A 1 205 ? -20.138 3.277 9.471 1.00 91.81 205 ARG A CA 1
ATOM 1627 C C . ARG A 1 205 ? -20.507 3.258 7.994 1.00 91.81 205 ARG A C 1
ATOM 1629 O O . ARG A 1 205 ? -20.161 2.303 7.302 1.00 91.81 205 ARG A O 1
ATOM 1636 N N . HIS A 1 206 ? -21.205 4.287 7.515 1.00 92.56 206 HIS A N 1
ATOM 1637 C CA . HIS A 1 206 ? -21.548 4.386 6.102 1.00 92.56 206 HIS A CA 1
ATOM 1638 C C . HIS A 1 206 ? -20.294 4.458 5.224 1.00 92.56 206 HIS A C 1
ATOM 1640 O O . HIS A 1 206 ? -20.200 3.703 4.262 1.00 92.56 206 HIS A O 1
ATOM 1646 N N . ASN A 1 207 ? -19.304 5.274 5.591 1.00 92.00 207 ASN A N 1
ATOM 1647 C CA . ASN A 1 207 ? -18.058 5.407 4.831 1.00 92.00 207 ASN A CA 1
ATOM 1648 C C . ASN A 1 207 ? -17.226 4.113 4.840 1.00 92.00 207 ASN A C 1
ATOM 1650 O O . ASN A 1 207 ? -16.725 3.699 3.795 1.00 92.00 207 ASN A O 1
ATOM 1654 N N . ILE A 1 208 ? -17.142 3.428 5.986 1.00 92.19 208 ILE A N 1
ATOM 1655 C CA . ILE A 1 208 ? -16.529 2.100 6.108 1.00 92.19 208 ILE A CA 1
ATOM 1656 C C . ILE A 1 208 ? -17.233 1.139 5.155 1.00 92.19 208 ILE A C 1
ATOM 1658 O O . ILE A 1 208 ? -16.572 0.482 4.351 1.00 92.19 208 ILE A O 1
ATOM 1662 N N . TYR A 1 209 ? -18.564 1.090 5.170 1.00 92.44 209 TYR A N 1
ATOM 1663 C CA . TYR A 1 209 ? -19.309 0.210 4.279 1.00 92.44 209 TYR A CA 1
ATOM 1664 C C . TYR A 1 209 ? -19.143 0.576 2.797 1.00 92.44 209 TYR A C 1
ATOM 1666 O O . TYR A 1 209 ? -18.976 -0.308 1.965 1.00 92.44 209 TYR A O 1
ATOM 1674 N N . GLU A 1 210 ? -19.157 1.848 2.417 1.00 91.50 210 GLU A N 1
ATOM 1675 C CA . GLU A 1 210 ? -19.012 2.216 1.006 1.00 91.50 210 GLU A CA 1
ATOM 1676 C C . GLU A 1 210 ? -17.620 1.883 0.456 1.00 91.50 210 GLU A C 1
ATOM 1678 O O . GLU A 1 210 ? -17.517 1.317 -0.636 1.00 91.50 210 GLU A O 1
ATOM 1683 N N . LEU A 1 211 ? -16.566 2.152 1.233 1.00 89.38 211 LEU A N 1
ATOM 1684 C CA . LEU A 1 211 ? -15.176 1.980 0.801 1.00 89.38 211 LEU A CA 1
ATOM 1685 C C . LEU A 1 211 ? -14.653 0.553 0.972 1.00 89.38 211 LEU A C 1
ATOM 1687 O O . LEU A 1 211 ? -13.848 0.079 0.175 1.00 89.38 211 LEU A O 1
ATOM 1691 N N . THR A 1 212 ? -15.098 -0.151 2.008 1.00 91.06 212 THR A N 1
ATOM 1692 C CA . THR A 1 212 ? -14.546 -1.466 2.385 1.00 91.06 212 THR A CA 1
ATOM 1693 C C . THR A 1 212 ? -15.594 -2.566 2.325 1.00 91.06 212 THR A C 1
ATOM 1695 O O . THR A 1 212 ? -15.244 -3.741 2.215 1.00 91.06 212 THR A O 1
ATOM 1698 N N . ARG A 1 213 ? -16.881 -2.181 2.372 1.00 89.94 213 ARG A N 1
ATOM 1699 C CA . ARG A 1 213 ? -18.051 -3.075 2.437 1.00 89.94 213 ARG A CA 1
ATOM 1700 C C . ARG A 1 213 ? -18.000 -4.022 3.633 1.00 89.94 213 ARG A C 1
ATOM 1702 O O . ARG A 1 213 ? -18.661 -5.057 3.630 1.00 89.94 213 ARG A O 1
ATOM 1709 N N . ILE A 1 214 ? -17.244 -3.630 4.656 1.00 90.56 214 ILE A N 1
ATOM 1710 C CA . ILE A 1 214 ? -17.272 -4.225 5.982 1.00 90.56 214 ILE A CA 1
ATOM 1711 C C . ILE A 1 214 ? -18.519 -3.713 6.694 1.00 90.56 214 ILE A C 1
ATOM 1713 O O . ILE A 1 214 ? -18.804 -2.510 6.688 1.00 90.56 214 ILE A O 1
ATOM 1717 N N . THR A 1 215 ? -19.273 -4.629 7.292 1.00 88.19 215 THR A N 1
ATOM 1718 C CA . THR A 1 215 ? -20.485 -4.278 8.033 1.00 88.19 215 THR A CA 1
ATOM 1719 C C . THR A 1 215 ? -20.172 -4.165 9.521 1.00 88.19 215 THR A C 1
ATOM 1721 O O . THR A 1 215 ? -19.743 -5.126 10.146 1.00 88.19 215 THR A O 1
ATOM 1724 N N . ILE A 1 216 ? -20.422 -2.983 10.085 1.00 86.81 216 ILE A N 1
ATOM 1725 C CA . ILE A 1 216 ? -20.410 -2.717 11.532 1.00 86.81 216 ILE A CA 1
ATOM 1726 C C . ILE A 1 216 ? -21.842 -2.907 12.025 1.00 86.81 216 ILE A C 1
ATOM 1728 O O . ILE A 1 216 ? -22.746 -2.171 11.611 1.00 86.81 216 ILE A O 1
ATOM 1732 N N . THR A 1 217 ? -22.070 -3.935 12.839 1.00 82.56 217 THR A N 1
ATOM 1733 C CA . THR A 1 217 ? -23.422 -4.386 13.201 1.00 82.56 217 THR A CA 1
ATOM 1734 C C . THR A 1 217 ? -23.976 -3.659 14.418 1.00 82.56 217 THR A C 1
ATOM 1736 O O . THR A 1 217 ? -25.184 -3.409 14.493 1.00 82.56 217 THR A O 1
ATOM 1739 N N . ASN A 1 218 ? -23.102 -3.250 15.341 1.00 76.00 218 ASN A N 1
ATOM 1740 C CA . ASN A 1 218 ? -23.502 -2.693 16.632 1.00 76.00 218 ASN A CA 1
ATOM 1741 C C . ASN A 1 218 ? -23.822 -1.191 16.597 1.00 76.00 218 ASN A C 1
ATOM 1743 O O . ASN A 1 218 ? -24.309 -0.628 17.581 1.00 76.00 218 ASN A O 1
ATOM 1747 N N . LEU A 1 219 ? -23.662 -0.547 15.439 1.00 69.19 219 LEU A N 1
ATOM 1748 C CA . LEU A 1 219 ? -24.169 0.796 15.190 1.00 69.19 219 LEU A CA 1
ATOM 1749 C C . LEU A 1 219 ? -25.632 0.739 14.723 1.00 69.19 219 LEU A C 1
ATOM 1751 O O . LEU A 1 219 ? -25.938 0.521 13.550 1.00 69.19 219 LEU A O 1
ATOM 1755 N N . HIS A 1 220 ? -26.558 0.904 15.662 1.00 62.66 220 HIS A N 1
ATOM 1756 C CA . HIS A 1 220 ? -27.977 1.085 15.363 1.00 62.66 220 HIS A CA 1
ATOM 1757 C C . HIS A 1 220 ? -28.446 2.462 15.839 1.00 62.66 220 HIS A C 1
ATOM 1759 O O . HIS A 1 220 ? -28.034 2.920 16.905 1.00 62.66 220 HIS A O 1
ATOM 1765 N N . ARG A 1 221 ? -29.398 3.060 15.101 1.00 55.41 221 ARG A N 1
ATOM 1766 C CA . ARG A 1 221 ? -30.109 4.323 15.408 1.00 55.41 221 ARG A CA 1
ATOM 1767 C C . ARG A 1 221 ? -30.977 4.254 16.680 1.00 55.41 221 ARG A C 1
ATOM 1769 O O . ARG A 1 221 ? -32.183 4.490 16.630 1.00 55.41 221 ARG A O 1
ATOM 1776 N N . ALA A 1 222 ? -30.411 3.911 17.827 1.00 51.69 222 ALA A N 1
ATOM 1777 C CA . ALA A 1 222 ? -31.084 4.096 19.105 1.00 51.69 222 ALA A CA 1
ATOM 1778 C C . ALA A 1 222 ? -30.682 5.462 19.668 1.00 51.69 222 ALA A C 1
ATOM 1780 O O . ALA A 1 222 ? -29.502 5.741 19.829 1.00 51.69 222 ALA A O 1
ATOM 1781 N N . THR A 1 223 ? -31.651 6.319 19.986 1.00 55.75 223 THR A N 1
ATOM 1782 C CA . THR A 1 223 ? -31.404 7.593 20.687 1.00 55.75 223 THR A CA 1
ATOM 1783 C C . THR A 1 223 ? -30.925 7.385 22.130 1.00 55.75 223 THR A C 1
ATOM 1785 O O . THR A 1 223 ? -30.316 8.279 22.702 1.00 55.75 223 THR A O 1
ATOM 1788 N N . ASN A 1 224 ? -31.127 6.179 22.679 1.00 63.28 224 ASN A N 1
ATOM 1789 C CA . ASN A 1 224 ? -30.543 5.693 23.927 1.00 63.28 224 ASN A CA 1
ATOM 1790 C C . ASN A 1 224 ? -29.634 4.498 23.626 1.00 63.28 224 ASN A C 1
ATOM 1792 O O . ASN A 1 224 ? -30.089 3.352 23.588 1.00 63.28 224 ASN A O 1
ATOM 1796 N N . VAL A 1 225 ? -28.355 4.765 23.375 1.00 66.81 225 VAL A N 1
ATOM 1797 C CA . VAL A 1 225 ? -27.332 3.722 23.254 1.00 66.81 225 VAL A CA 1
ATOM 1798 C C . VAL A 1 225 ? -26.811 3.430 24.662 1.00 66.81 225 VAL A C 1
ATOM 1800 O O . VAL A 1 225 ? -26.125 4.281 25.224 1.00 66.81 225 VAL A O 1
ATOM 1803 N N . PRO A 1 226 ? -27.151 2.283 25.277 1.00 73.75 226 PRO A N 1
ATOM 1804 C CA . PRO A 1 226 ? -26.562 1.917 26.560 1.00 73.75 226 PRO A CA 1
ATOM 1805 C C . PRO A 1 226 ? -25.036 1.790 26.428 1.00 73.75 226 PRO A C 1
ATOM 1807 O O . PRO A 1 226 ? -24.522 1.462 25.358 1.00 73.75 226 PRO A O 1
ATOM 1810 N N . MET A 1 227 ? -24.299 2.073 27.505 1.00 72.50 227 MET A N 1
ATOM 1811 C CA . MET A 1 227 ? -22.828 2.174 27.488 1.00 72.50 227 MET A CA 1
ATOM 1812 C C . MET A 1 227 ? -22.130 0.903 26.986 1.00 72.50 227 MET A C 1
ATOM 1814 O O . MET A 1 227 ? -21.076 0.986 26.360 1.00 72.50 227 MET A O 1
ATOM 1818 N N . ASN A 1 228 ? -22.736 -0.267 27.199 1.00 73.75 228 ASN A N 1
ATOM 1819 C CA . ASN A 1 228 ? -22.257 -1.528 26.634 1.00 73.75 228 ASN A CA 1
ATOM 1820 C C . ASN A 1 228 ? -22.202 -1.506 25.097 1.00 73.75 228 ASN A C 1
ATOM 1822 O O . ASN A 1 228 ? -21.245 -2.002 24.525 1.00 73.75 228 ASN A O 1
ATOM 1826 N N . LYS A 1 229 ? -23.146 -0.849 24.419 1.00 81.19 229 LYS A N 1
ATOM 1827 C CA . LYS A 1 229 ? -23.095 -0.714 22.960 1.00 81.19 229 LYS A CA 1
ATOM 1828 C C . LYS A 1 229 ? -21.987 0.229 22.497 1.00 81.19 229 LYS A C 1
ATOM 1830 O O . LYS A 1 229 ? -21.433 0.009 21.430 1.00 81.19 229 LYS A O 1
ATOM 1835 N N . LEU A 1 230 ? -21.639 1.263 23.271 1.00 81.06 230 LEU A N 1
ATOM 1836 C CA . LEU A 1 230 ? -20.479 2.109 22.947 1.00 81.06 230 LEU A CA 1
ATOM 1837 C C . LEU A 1 230 ? -19.166 1.321 23.046 1.00 81.06 230 LEU A C 1
ATOM 1839 O O . LEU A 1 230 ? -18.267 1.545 22.239 1.00 81.06 230 LEU A O 1
ATOM 1843 N N . HIS A 1 231 ? -19.080 0.383 23.993 1.00 82.94 231 HIS A N 1
ATOM 1844 C CA . HIS A 1 231 ? -17.970 -0.564 24.075 1.00 82.94 231 HIS A CA 1
ATOM 1845 C C . HIS A 1 231 ? -17.897 -1.451 22.829 1.00 82.94 231 HIS A C 1
ATOM 1847 O O . HIS A 1 231 ? -16.850 -1.513 22.187 1.00 82.94 231 HIS A O 1
ATOM 1853 N N . ASP A 1 232 ? -19.019 -2.066 22.449 1.00 84.81 232 ASP A N 1
ATOM 1854 C CA . ASP A 1 232 ? -19.097 -2.949 21.281 1.00 84.81 232 ASP A CA 1
ATOM 1855 C C . ASP A 1 232 ? -18.736 -2.202 19.983 1.00 84.81 232 ASP A C 1
ATOM 1857 O O . ASP A 1 232 ? -17.964 -2.702 19.168 1.00 84.81 232 ASP A O 1
ATOM 1861 N N . ILE A 1 233 ? -19.207 -0.957 19.828 1.00 86.25 233 ILE A N 1
ATOM 1862 C CA . ILE A 1 233 ? -18.821 -0.069 18.719 1.00 86.25 233 ILE A CA 1
ATOM 1863 C C . ILE A 1 233 ? -17.310 0.193 18.728 1.00 86.25 233 ILE A C 1
ATOM 1865 O O . ILE A 1 233 ? -16.672 0.137 17.679 1.00 86.25 233 ILE A O 1
ATOM 1869 N N . GLY A 1 234 ? -16.727 0.470 19.898 1.00 86.44 234 GLY A N 1
ATOM 1870 C CA . GLY A 1 234 ? -15.285 0.667 20.042 1.00 86.44 234 GLY A CA 1
ATOM 1871 C C . GLY A 1 234 ? -14.481 -0.555 19.592 1.00 86.44 234 GLY A C 1
ATOM 1872 O O . GLY A 1 234 ? -13.504 -0.399 18.861 1.00 86.44 234 GLY A O 1
ATOM 1873 N N . LEU A 1 235 ? -14.919 -1.763 19.963 1.00 86.38 235 LEU A N 1
ATOM 1874 C CA . LEU A 1 235 ? -14.292 -3.019 19.543 1.00 86.38 235 LEU A CA 1
ATOM 1875 C C . LEU A 1 235 ? -14.430 -3.268 18.033 1.00 86.38 235 LEU A C 1
ATOM 1877 O O . LEU A 1 235 ? -13.450 -3.642 17.389 1.00 86.38 235 LEU A O 1
ATOM 1881 N N . GLU A 1 236 ? -15.600 -3.014 17.440 1.00 90.81 236 GLU A N 1
ATOM 1882 C CA . GLU A 1 236 ? -15.784 -3.148 15.987 1.00 90.81 236 GLU A CA 1
ATOM 1883 C C . GLU A 1 236 ? -14.900 -2.150 15.218 1.00 90.81 236 GLU A C 1
ATOM 1885 O O . GLU A 1 236 ? -14.203 -2.539 14.279 1.00 90.81 236 GLU A O 1
ATOM 1890 N N . LEU A 1 237 ? -14.845 -0.880 15.646 1.00 90.56 237 LEU A N 1
ATOM 1891 C CA . LEU A 1 237 ? -13.954 0.130 15.057 1.00 90.56 237 LEU A CA 1
ATOM 1892 C C . LEU A 1 237 ? -12.474 -0.248 15.214 1.00 90.56 237 LEU A C 1
ATOM 1894 O O . LEU A 1 237 ? -11.680 -0.003 14.300 1.00 90.56 237 LEU A O 1
ATOM 1898 N N . GLN A 1 238 ? -12.105 -0.880 16.333 1.00 89.56 238 GLN A N 1
ATOM 1899 C CA . GLN A 1 238 ? -10.773 -1.445 16.544 1.00 89.56 238 GLN A CA 1
ATOM 1900 C C . GLN A 1 238 ? -10.449 -2.512 15.503 1.00 89.56 238 GLN A C 1
ATOM 1902 O O . GLN A 1 238 ? -9.404 -2.433 14.856 1.00 89.56 238 GLN A O 1
ATOM 1907 N N . GLY A 1 239 ? -11.344 -3.490 15.341 1.00 90.25 239 GLY A N 1
ATOM 1908 C CA . GLY A 1 239 ? -11.189 -4.586 14.390 1.00 90.25 239 GLY A CA 1
ATOM 1909 C C . GLY A 1 239 ? -11.065 -4.073 12.959 1.00 90.25 239 GLY A C 1
ATOM 1910 O O . GLY A 1 239 ? -10.122 -4.437 12.257 1.00 90.25 239 GLY A O 1
ATOM 1911 N N . VAL A 1 240 ? -11.943 -3.147 12.554 1.00 93.25 240 VAL A N 1
ATOM 1912 C CA . VAL A 1 240 ? -11.884 -2.515 11.228 1.00 93.25 240 VAL A CA 1
ATOM 1913 C C . VAL A 1 240 ? -10.561 -1.783 11.026 1.00 93.25 240 VAL A C 1
ATOM 1915 O O . VAL A 1 240 ? -9.891 -2.001 10.021 1.00 93.25 240 VAL A O 1
ATOM 1918 N N . THR A 1 241 ? -10.157 -0.936 11.974 1.00 93.12 241 THR A N 1
ATOM 1919 C CA . THR A 1 241 ? -8.928 -0.141 11.842 1.00 93.12 241 THR A CA 1
ATOM 1920 C C . THR A 1 241 ? -7.699 -1.036 11.760 1.00 93.12 241 THR A C 1
ATOM 1922 O O . THR A 1 241 ? -6.866 -0.865 10.872 1.00 93.12 241 THR A O 1
ATOM 1925 N N . MET A 1 242 ? -7.595 -2.016 12.659 1.00 92.00 242 MET A N 1
ATOM 1926 C CA . MET A 1 242 ? -6.492 -2.973 12.684 1.00 92.00 242 MET A CA 1
ATOM 1927 C C . MET A 1 242 ? -6.426 -3.757 11.375 1.00 92.00 242 MET A C 1
ATOM 1929 O O . MET A 1 242 ? -5.360 -3.860 10.769 1.00 92.00 242 MET A O 1
ATOM 1933 N N . GLY A 1 243 ? -7.565 -4.268 10.907 1.00 93.75 243 GLY A N 1
ATOM 1934 C CA . GLY A 1 243 ? -7.628 -5.035 9.675 1.00 93.75 243 GLY A CA 1
ATOM 1935 C C . GLY A 1 243 ? -7.271 -4.202 8.446 1.00 93.75 243 GLY A C 1
ATOM 1936 O O . GLY A 1 243 ? -6.455 -4.637 7.634 1.00 93.75 243 GLY A O 1
ATOM 1937 N N . LEU A 1 244 ? -7.789 -2.972 8.337 1.00 94.50 244 LEU A N 1
ATOM 1938 C CA . LEU A 1 244 ? -7.464 -2.062 7.235 1.00 94.50 244 LEU A CA 1
ATOM 1939 C C . LEU A 1 244 ? -5.988 -1.683 7.223 1.00 94.50 244 LEU A C 1
ATOM 1941 O O . LEU A 1 244 ? -5.367 -1.732 6.166 1.00 94.50 244 LEU A O 1
ATOM 1945 N N . VAL A 1 245 ? -5.407 -1.356 8.378 1.00 93.12 245 VAL A N 1
ATOM 1946 C CA . VAL A 1 245 ? -3.985 -1.007 8.470 1.00 93.12 245 VAL A CA 1
ATOM 1947 C C . VAL A 1 245 ? -3.102 -2.210 8.159 1.00 93.12 245 VAL A C 1
ATOM 1949 O O . VAL A 1 245 ? -2.135 -2.068 7.415 1.00 93.12 245 VAL A O 1
ATOM 1952 N N . ASN A 1 246 ? -3.447 -3.401 8.649 1.00 93.25 246 ASN A N 1
ATOM 1953 C CA . ASN A 1 246 ? -2.729 -4.632 8.322 1.00 93.25 246 ASN A CA 1
ATOM 1954 C C . ASN A 1 246 ? -2.787 -4.938 6.819 1.00 93.25 246 ASN A C 1
ATOM 1956 O O . ASN A 1 246 ? -1.771 -5.293 6.225 1.00 93.25 246 ASN A O 1
ATOM 1960 N N . CYS A 1 247 ? -3.952 -4.762 6.191 1.00 94.62 247 CYS A N 1
ATOM 1961 C CA . CYS A 1 247 ? -4.117 -4.907 4.748 1.00 94.62 247 CYS A CA 1
ATOM 1962 C C . CYS A 1 247 ? -3.353 -3.838 3.957 1.00 94.62 247 CYS A C 1
ATOM 1964 O O . CYS A 1 247 ? -2.712 -4.170 2.965 1.00 94.62 247 CYS A O 1
ATOM 1966 N N . ALA A 1 248 ? -3.387 -2.577 4.384 1.00 93.94 248 ALA A N 1
ATOM 1967 C CA . ALA A 1 248 ? -2.673 -1.480 3.734 1.00 93.94 248 ALA A CA 1
ATOM 1968 C C . ALA A 1 248 ? -1.146 -1.639 3.846 1.00 93.94 248 ALA A C 1
ATOM 1970 O O . ALA A 1 248 ? -0.416 -1.344 2.900 1.00 93.94 248 ALA A O 1
ATOM 1971 N N . ASN A 1 249 ? -0.664 -2.154 4.981 1.00 93.06 249 ASN A N 1
ATOM 1972 C CA . ASN A 1 249 ? 0.758 -2.322 5.276 1.00 93.06 249 ASN A CA 1
ATOM 1973 C C . ASN A 1 249 ? 1.311 -3.721 4.950 1.00 93.06 249 ASN A C 1
ATOM 1975 O O . ASN A 1 249 ? 2.439 -4.027 5.337 1.00 93.06 249 ASN A O 1
ATOM 1979 N N . PHE A 1 250 ? 0.554 -4.585 4.261 1.00 93.12 250 PHE A N 1
ATOM 1980 C CA . PHE A 1 250 ? 0.908 -6.008 4.145 1.00 93.12 250 PHE A CA 1
ATOM 1981 C C . PHE A 1 250 ? 2.261 -6.263 3.452 1.00 93.12 250 PHE A C 1
ATOM 1983 O O . PHE A 1 250 ? 2.933 -7.247 3.761 1.00 93.12 250 PHE A O 1
ATOM 1990 N N . HIS A 1 251 ? 2.654 -5.391 2.517 1.00 86.50 251 HIS A N 1
ATOM 1991 C CA . HIS A 1 251 ? 3.901 -5.497 1.753 1.00 86.50 251 HIS A CA 1
ATOM 1992 C C . HIS A 1 251 ? 4.884 -4.353 2.050 1.00 86.50 251 HIS A C 1
ATOM 1994 O O . HIS A 1 251 ? 6.093 -4.573 2.090 1.00 86.50 251 HIS A O 1
ATOM 2000 N N . ALA A 1 252 ? 4.386 -3.138 2.285 1.00 87.62 252 ALA A N 1
ATOM 2001 C CA . ALA A 1 252 ? 5.199 -1.978 2.633 1.00 87.62 252 ALA A CA 1
ATOM 2002 C C . ALA A 1 252 ? 4.419 -1.048 3.562 1.00 87.62 252 ALA A C 1
ATOM 2004 O O . ALA A 1 252 ? 3.197 -0.971 3.477 1.00 87.62 252 ALA A O 1
ATOM 2005 N N . THR A 1 253 ? 5.121 -0.318 4.427 1.00 85.44 253 THR A N 1
ATOM 2006 C CA . THR A 1 253 ? 4.502 0.643 5.344 1.00 85.44 253 THR A CA 1
ATOM 2007 C C . THR A 1 253 ? 3.942 1.831 4.557 1.00 85.44 253 THR A C 1
ATOM 2009 O O . THR A 1 253 ? 4.691 2.714 4.143 1.00 85.44 253 THR A O 1
ATOM 2012 N N . THR A 1 254 ? 2.630 1.840 4.334 1.00 83.00 254 THR A N 1
ATOM 2013 C CA . THR A 1 254 ? 1.893 2.917 3.659 1.00 83.00 254 THR A CA 1
ATOM 2014 C C . THR A 1 254 ? 1.212 3.821 4.679 1.00 83.00 254 THR A C 1
ATOM 2016 O O . THR A 1 254 ? 1.351 5.040 4.627 1.00 83.00 254 THR A O 1
ATOM 2019 N N . VAL A 1 255 ? 0.558 3.228 5.679 1.00 84.94 255 VAL A N 1
ATOM 2020 C CA . VAL A 1 255 ? -0.032 3.958 6.799 1.00 84.94 255 VAL A CA 1
ATOM 2021 C C . VAL A 1 255 ? 1.056 4.276 7.816 1.00 84.94 255 VAL A C 1
ATOM 2023 O O . VAL A 1 255 ? 1.720 3.382 8.348 1.00 84.94 255 VAL A O 1
ATOM 2026 N N . ASN A 1 256 ? 1.223 5.567 8.108 1.00 89.94 256 ASN A N 1
ATOM 2027 C CA . ASN A 1 256 ? 2.194 6.057 9.078 1.00 89.94 256 ASN A CA 1
ATOM 2028 C C . ASN A 1 256 ? 1.957 5.439 10.470 1.00 89.94 256 ASN A C 1
ATOM 2030 O O . ASN A 1 256 ? 0.861 5.526 11.026 1.00 89.94 256 ASN A O 1
ATOM 2034 N N . GLU A 1 257 ? 3.007 4.872 11.065 1.00 87.50 257 GLU A N 1
ATOM 2035 C CA . GLU A 1 257 ? 2.920 4.200 12.366 1.00 87.50 257 GLU A CA 1
ATOM 2036 C C . GLU A 1 257 ? 2.460 5.143 13.492 1.00 87.50 257 GLU A C 1
ATOM 2038 O O . GLU A 1 257 ? 1.711 4.741 14.379 1.00 87.50 257 GLU A O 1
ATOM 2043 N N . GLY A 1 258 ? 2.856 6.417 13.444 1.00 88.50 258 GLY A N 1
ATOM 2044 C CA . GLY A 1 258 ? 2.404 7.442 14.383 1.00 88.50 258 GLY A CA 1
ATOM 2045 C C . GLY A 1 258 ? 0.904 7.716 14.275 1.00 88.50 258 GLY A C 1
ATOM 2046 O O . GLY A 1 258 ? 0.234 7.774 15.306 1.00 88.50 258 GLY A O 1
ATOM 2047 N N . LYS A 1 259 ? 0.366 7.809 13.048 1.00 86.38 259 LYS A N 1
ATOM 2048 C CA . LYS A 1 259 ? -1.086 7.936 12.816 1.00 86.38 259 LYS A CA 1
ATOM 2049 C C . LYS A 1 259 ? -1.822 6.719 13.373 1.00 86.38 259 LYS A C 1
ATOM 2051 O O . LYS A 1 259 ? -2.742 6.868 14.169 1.00 86.38 259 LYS A O 1
ATOM 2056 N N . PHE A 1 260 ? -1.358 5.515 13.035 1.00 87.75 260 PHE A N 1
ATOM 2057 C CA . PHE A 1 260 ? -1.956 4.276 13.530 1.00 87.75 260 PHE A CA 1
ATOM 2058 C C . PHE A 1 260 ? -1.962 4.196 15.063 1.00 87.75 260 PHE A C 1
ATOM 2060 O O . PHE A 1 260 ? -2.999 3.909 15.660 1.00 87.75 260 PHE A O 1
ATOM 2067 N N . ARG A 1 261 ? -0.840 4.517 15.723 1.00 88.12 261 ARG A N 1
ATOM 2068 C CA . ARG A 1 261 ? -0.774 4.565 17.193 1.00 88.12 261 ARG A CA 1
ATOM 2069 C C . ARG A 1 261 ? -1.774 5.560 17.781 1.00 88.12 261 ARG A C 1
ATOM 2071 O O . ARG A 1 261 ? -2.385 5.244 18.797 1.00 88.12 261 ARG A O 1
ATOM 2078 N N . ALA A 1 262 ? -1.959 6.724 17.157 1.00 87.06 262 ALA A N 1
ATOM 2079 C CA . ALA A 1 262 ? -2.919 7.722 17.618 1.00 87.06 262 ALA A CA 1
ATOM 2080 C C . ALA A 1 262 ? -4.370 7.217 17.516 1.00 87.06 262 ALA A C 1
ATOM 2082 O O . ALA A 1 262 ? -5.126 7.354 18.480 1.00 87.06 262 ALA A O 1
ATOM 2083 N N . VAL A 1 263 ? -4.735 6.564 16.404 1.00 86.06 263 VAL A N 1
ATOM 2084 C CA . VAL A 1 263 ? -6.065 5.949 16.238 1.00 86.06 263 VAL A CA 1
ATOM 2085 C C . VAL A 1 263 ? -6.289 4.865 17.288 1.00 86.06 263 VAL A C 1
ATOM 2087 O O . VAL A 1 263 ? -7.284 4.885 18.010 1.00 86.06 263 VAL A O 1
ATOM 2090 N N . MET A 1 264 ? -5.323 3.960 17.449 1.00 88.12 264 MET A N 1
ATOM 2091 C CA . MET A 1 264 ? -5.423 2.879 18.428 1.00 88.12 264 MET A CA 1
ATOM 2092 C C . MET A 1 264 ? -5.508 3.405 19.861 1.00 88.12 264 MET A C 1
ATOM 2094 O O . MET A 1 264 ? -6.293 2.891 20.649 1.00 88.12 264 MET A O 1
ATOM 2098 N N . GLN A 1 265 ? -4.759 4.453 20.208 1.00 87.88 265 GLN A N 1
ATOM 2099 C CA . GLN A 1 265 ? -4.840 5.077 21.528 1.00 87.88 265 GLN A CA 1
ATOM 2100 C C . GLN A 1 265 ? -6.221 5.696 21.793 1.00 87.88 265 GLN A C 1
ATOM 2102 O O . GLN A 1 265 ? -6.722 5.608 22.918 1.00 87.88 265 GLN A O 1
ATOM 2107 N N . ALA A 1 266 ? -6.848 6.302 20.780 1.00 82.50 266 ALA A N 1
ATOM 2108 C CA . ALA A 1 266 ? -8.215 6.802 20.893 1.00 82.50 266 ALA A CA 1
ATOM 2109 C C . ALA A 1 266 ? -9.201 5.649 21.142 1.00 82.50 266 ALA A C 1
ATOM 2111 O O . ALA A 1 266 ? -10.001 5.727 22.076 1.00 82.50 266 ALA A O 1
ATOM 2112 N N . ILE A 1 267 ? -9.081 4.560 20.372 1.00 83.31 267 ILE A N 1
ATOM 2113 C CA . ILE A 1 267 ? -9.953 3.378 20.461 1.00 83.31 267 ILE A CA 1
ATOM 2114 C C . ILE A 1 267 ? -9.811 2.681 21.809 1.00 83.31 267 ILE A C 1
ATOM 2116 O O . ILE A 1 267 ? -10.812 2.492 22.494 1.00 83.31 267 ILE A O 1
ATOM 2120 N N . TYR A 1 268 ? -8.588 2.385 22.251 1.00 85.38 268 TYR A N 1
ATOM 2121 C CA . TYR A 1 268 ? -8.360 1.809 23.578 1.00 85.38 268 TYR A CA 1
ATOM 2122 C C . TYR A 1 268 ? -8.907 2.710 24.683 1.00 85.38 268 TYR A C 1
ATOM 2124 O O . TYR A 1 268 ? -9.556 2.231 25.605 1.00 85.38 268 TYR A O 1
ATOM 2132 N N . GLY A 1 269 ? -8.740 4.028 24.549 1.00 83.00 269 GLY A N 1
ATOM 2133 C CA . GLY A 1 269 ? -9.309 4.981 25.492 1.00 83.00 269 GLY A CA 1
ATOM 2134 C C . GLY A 1 269 ? -10.838 4.929 25.589 1.00 83.00 269 GLY A C 1
ATOM 2135 O O . GLY A 1 269 ? -11.366 5.143 26.676 1.00 83.00 269 GLY A O 1
ATOM 2136 N N . LEU A 1 270 ? -11.543 4.670 24.484 1.00 81.00 270 LEU A N 1
ATOM 2137 C CA . LEU A 1 270 ? -12.997 4.482 24.469 1.00 81.00 270 LEU A CA 1
ATOM 2138 C C . LEU A 1 270 ? -13.390 3.119 25.059 1.00 81.00 270 LEU A C 1
ATOM 2140 O O . LEU A 1 270 ? -14.285 3.044 25.904 1.00 81.00 270 LEU A O 1
ATOM 2144 N N . VAL A 1 271 ? -12.723 2.049 24.622 1.00 83.69 271 VAL A N 1
ATOM 2145 C CA . VAL A 1 271 ? -12.992 0.666 25.043 1.00 83.69 271 VAL A CA 1
ATOM 2146 C C . VAL A 1 271 ? -12.788 0.515 26.550 1.00 83.69 271 VAL A C 1
ATOM 2148 O O . VAL A 1 271 ? -13.695 0.042 27.231 1.00 83.69 271 VAL A O 1
ATOM 2151 N N . ASP A 1 272 ? -11.667 0.999 27.088 1.00 81.69 272 ASP A N 1
ATOM 2152 C CA . ASP A 1 272 ? -11.356 0.918 28.520 1.00 81.69 272 ASP A CA 1
ATOM 2153 C C . ASP A 1 272 ? -12.395 1.660 29.367 1.00 81.69 272 ASP A C 1
ATOM 2155 O O . ASP A 1 272 ? -12.850 1.158 30.399 1.00 81.69 272 ASP A O 1
ATOM 2159 N N . GLN A 1 273 ? -12.805 2.850 28.923 1.00 79.06 273 GLN A N 1
ATOM 2160 C CA . GLN A 1 273 ? -13.755 3.673 29.662 1.00 79.06 273 GLN A CA 1
ATOM 2161 C C . GLN A 1 273 ? -15.170 3.084 29.655 1.00 79.06 273 GLN A C 1
ATOM 2163 O O . GLN A 1 273 ? -15.860 3.058 30.676 1.00 79.06 273 GLN A O 1
ATOM 2168 N N . THR A 1 274 ? -15.609 2.584 28.505 1.00 79.62 274 THR A N 1
ATOM 2169 C CA . THR A 1 274 ? -16.919 1.940 28.374 1.00 79.62 274 THR A CA 1
ATOM 2170 C C . THR A 1 274 ? -16.961 0.595 29.105 1.00 79.62 274 THR A C 1
ATOM 2172 O O . THR A 1 274 ? -17.971 0.284 29.739 1.00 79.62 274 THR A O 1
ATOM 2175 N N . GLU A 1 275 ? -15.857 -0.163 29.126 1.00 80.81 275 GLU A N 1
ATOM 2176 C CA . GLU A 1 275 ? -15.741 -1.406 29.897 1.00 80.81 275 GLU A CA 1
ATOM 2177 C C . GLU A 1 275 ? -15.786 -1.145 31.407 1.00 80.81 275 GLU A C 1
ATOM 2179 O O . GLU A 1 275 ? -16.516 -1.826 32.133 1.00 80.81 275 GLU A O 1
ATOM 2184 N N . TYR A 1 276 ? -15.038 -0.137 31.875 1.00 79.50 276 TYR A N 1
ATOM 2185 C CA . TYR A 1 276 ? -15.079 0.333 33.260 1.00 79.50 276 TYR A CA 1
ATOM 2186 C C . TYR A 1 276 ? -16.516 0.648 33.680 1.00 79.50 276 TYR A C 1
ATOM 2188 O O . TYR A 1 276 ? -17.002 0.145 34.695 1.00 79.50 276 TYR A O 1
ATOM 2196 N N . ARG A 1 277 ? -17.250 1.394 32.849 1.00 77.56 277 ARG A N 1
ATOM 2197 C CA . ARG A 1 277 ? -18.636 1.750 33.151 1.00 77.56 277 ARG A CA 1
ATOM 2198 C C . ARG A 1 277 ? -19.570 0.544 33.159 1.00 77.56 277 ARG A C 1
ATOM 2200 O O . ARG A 1 277 ? -20.372 0.407 34.081 1.00 77.56 277 ARG A O 1
ATOM 2207 N N . ALA A 1 278 ? -19.453 -0.343 32.174 1.00 77.56 278 ALA A N 1
ATOM 2208 C CA . ALA A 1 278 ? -20.252 -1.561 32.118 1.00 77.56 278 ALA A CA 1
ATOM 2209 C C . ALA A 1 278 ? -20.008 -2.457 33.349 1.00 77.56 278 ALA A C 1
ATOM 2211 O O . ALA A 1 278 ? -20.936 -3.112 33.826 1.00 77.56 278 ALA A O 1
ATOM 2212 N N . ARG A 1 279 ? -18.781 -2.473 33.896 1.00 81.00 279 ARG A N 1
ATOM 2213 C CA . ARG A 1 279 ? -18.480 -3.121 35.185 1.00 81.00 279 ARG A CA 1
ATOM 2214 C C . ARG A 1 279 ? -19.194 -2.430 36.342 1.00 81.00 279 ARG A C 1
ATOM 2216 O O . ARG A 1 279 ? -19.893 -3.113 37.089 1.00 81.00 279 ARG A O 1
ATOM 2223 N N . CYS A 1 280 ? -19.087 -1.107 36.460 1.00 79.38 280 CYS A N 1
ATOM 2224 C CA . CYS A 1 280 ? -19.785 -0.343 37.497 1.00 79.38 280 CYS A CA 1
ATOM 2225 C C . CYS A 1 280 ? -21.304 -0.586 37.474 1.00 79.38 280 CYS A C 1
ATOM 2227 O O . CYS A 1 280 ? -21.899 -0.808 38.524 1.00 79.38 280 CYS A O 1
ATOM 2229 N N . GLU A 1 281 ? -21.933 -0.633 36.296 1.00 78.75 281 GLU A N 1
ATOM 2230 C CA . GLU A 1 281 ? -23.363 -0.951 36.177 1.00 78.75 281 GLU A CA 1
ATOM 2231 C C . GLU A 1 281 ? -23.689 -2.377 36.630 1.00 78.75 281 GLU A C 1
ATOM 2233 O O . GLU A 1 281 ? -24.636 -2.570 37.387 1.00 78.75 281 GLU A O 1
ATOM 2238 N N . ARG A 1 282 ? -22.893 -3.385 36.250 1.00 82.81 282 ARG A N 1
ATOM 2239 C CA . ARG A 1 282 ? -23.107 -4.766 36.724 1.00 82.81 282 ARG A CA 1
ATOM 2240 C C . ARG A 1 282 ? -22.959 -4.890 38.237 1.00 82.81 282 ARG A C 1
ATOM 2242 O O . ARG A 1 282 ? -23.753 -5.589 38.865 1.00 82.81 282 ARG A O 1
ATOM 2249 N N . ILE A 1 283 ? -21.971 -4.208 38.819 1.00 81.12 283 ILE A N 1
ATOM 2250 C CA . ILE A 1 283 ? -21.787 -4.144 40.274 1.00 81.12 283 ILE A CA 1
ATOM 2251 C C . ILE A 1 283 ? -22.993 -3.450 40.911 1.00 81.12 283 ILE A C 1
ATOM 2253 O O . ILE A 1 283 ? -23.544 -3.981 41.871 1.00 81.12 283 ILE A O 1
ATOM 2257 N N . ARG A 1 284 ? -23.452 -2.320 40.357 1.00 85.06 284 ARG A N 1
ATOM 2258 C CA . ARG A 1 284 ? -24.638 -1.594 40.831 1.00 85.06 284 ARG A CA 1
ATOM 2259 C C . ARG A 1 284 ? -25.877 -2.478 40.827 1.00 85.06 284 ARG A C 1
ATOM 2261 O O . ARG A 1 284 ? -26.513 -2.601 41.865 1.00 85.06 284 ARG A O 1
ATOM 2268 N N . GLU A 1 285 ? -26.215 -3.094 39.698 1.00 82.19 285 GLU A N 1
ATOM 2269 C CA . GLU A 1 285 ? -27.391 -3.964 39.572 1.00 82.19 285 GLU A CA 1
ATOM 2270 C C . GLU A 1 285 ? -27.300 -5.164 40.519 1.00 82.19 285 GLU A C 1
ATOM 2272 O O . GLU A 1 285 ? -28.257 -5.486 41.223 1.00 82.19 285 GLU A O 1
ATOM 2277 N N . GLY A 1 286 ? -26.118 -5.778 40.616 1.00 80.44 286 GLY A N 1
ATOM 2278 C CA . GLY A 1 286 ? -25.866 -6.859 41.560 1.00 80.44 286 GLY A CA 1
ATOM 2279 C C . GLY A 1 286 ? -26.040 -6.426 43.020 1.00 80.44 286 GLY A C 1
ATOM 2280 O O . GLY A 1 286 ? -26.669 -7.136 43.801 1.00 80.44 286 GLY A O 1
ATOM 2281 N N . MET A 1 287 ? -25.545 -5.241 43.387 1.00 82.31 287 MET A N 1
ATOM 2282 C CA . MET A 1 287 ? -25.730 -4.659 44.718 1.00 82.31 287 MET A CA 1
ATOM 2283 C C . MET A 1 287 ? -27.189 -4.295 44.985 1.00 82.31 287 MET A C 1
ATOM 2285 O O . MET A 1 287 ? -27.700 -4.596 46.056 1.00 82.31 287 MET A O 1
ATOM 2289 N N . LEU A 1 288 ? -27.882 -3.674 44.031 1.00 82.12 288 LEU A N 1
ATOM 2290 C CA . LEU A 1 288 ? -29.294 -3.316 44.164 1.00 82.12 288 LEU A CA 1
ATOM 2291 C C . LEU A 1 288 ? -30.172 -4.547 44.386 1.00 82.12 288 LEU A C 1
ATOM 2293 O O . LEU A 1 288 ? -31.099 -4.468 45.193 1.00 82.12 288 LEU A O 1
ATOM 2297 N N . PHE A 1 289 ? -29.851 -5.649 43.705 1.00 85.88 289 PHE A N 1
ATOM 2298 C CA . PHE A 1 289 ? -30.503 -6.945 43.857 1.00 85.88 289 PHE A CA 1
ATOM 2299 C C . PHE A 1 289 ? -30.172 -7.620 45.196 1.00 85.88 289 PHE A C 1
ATOM 2301 O O . PHE A 1 289 ? -31.054 -8.189 45.834 1.00 85.88 289 PHE A O 1
ATOM 2308 N N . ALA A 1 290 ? -28.912 -7.557 45.635 1.00 83.56 290 ALA A N 1
ATOM 2309 C CA . ALA A 1 290 ? -28.463 -8.168 46.886 1.00 83.56 290 ALA A CA 1
ATOM 2310 C C . ALA A 1 290 ? -28.924 -7.402 48.138 1.00 83.56 290 ALA A C 1
ATOM 2312 O O . ALA A 1 290 ? -29.096 -8.000 49.201 1.00 83.56 290 ALA A O 1
ATOM 2313 N N . LEU A 1 291 ? -29.095 -6.082 48.035 1.00 85.75 291 LEU A N 1
ATOM 2314 C CA . LEU A 1 291 ? -29.443 -5.227 49.165 1.00 85.75 291 LEU A CA 1
ATOM 2315 C C . LEU A 1 291 ? -30.956 -5.243 49.431 1.00 85.75 291 LEU A C 1
ATOM 2317 O O . LEU A 1 291 ? -31.732 -4.893 48.533 1.00 85.75 291 LEU A O 1
ATOM 2321 N N . PRO A 1 292 ? -31.387 -5.549 50.669 1.00 81.25 292 PRO A N 1
ATOM 2322 C CA . PRO A 1 292 ? -32.801 -5.561 51.033 1.00 81.25 292 PRO A CA 1
ATOM 2323 C C . PRO A 1 292 ? -33.458 -4.188 50.812 1.00 81.25 292 PRO A C 1
ATOM 2325 O O . PRO A 1 292 ? -32.833 -3.146 51.005 1.00 81.25 292 PRO A O 1
ATOM 2328 N N . GLU A 1 293 ? -34.736 -4.177 50.418 1.00 80.25 293 GLU A N 1
ATOM 2329 C CA . GLU A 1 293 ? -35.508 -2.937 50.212 1.00 80.25 293 GLU A CA 1
ATOM 2330 C C . GLU A 1 293 ? -35.709 -2.143 51.506 1.00 80.25 293 GLU A C 1
ATOM 2332 O O . GLU A 1 293 ? -35.733 -0.915 51.490 1.00 80.25 293 GLU A O 1
ATOM 2337 N N . SER A 1 294 ? -35.831 -2.840 52.636 1.00 79.69 294 SER A N 1
ATOM 2338 C CA . SER A 1 294 ? -35.844 -2.231 53.960 1.00 79.69 294 SER A CA 1
ATOM 2339 C C . SER A 1 294 ? -35.238 -3.181 54.984 1.00 79.69 294 SER A C 1
ATOM 2341 O O . SER A 1 294 ? -35.427 -4.396 54.928 1.00 79.69 294 SER A O 1
ATOM 2343 N N . VAL A 1 295 ? -34.501 -2.610 55.931 1.00 69.31 295 VAL A N 1
ATOM 2344 C CA . VAL A 1 295 ? -33.869 -3.340 57.027 1.00 69.31 295 VAL A CA 1
ATOM 2345 C C . VAL A 1 295 ? -34.642 -2.990 58.295 1.00 69.31 295 VAL A C 1
ATOM 2347 O O . VAL A 1 295 ? -34.356 -1.991 58.949 1.00 69.31 295 VAL A O 1
ATOM 2350 N N . SER A 1 296 ? -35.685 -3.759 58.620 1.00 71.69 296 SER A N 1
ATOM 2351 C CA . SER A 1 296 ? -36.441 -3.569 59.865 1.00 71.69 296 SER A CA 1
ATOM 2352 C C . SER A 1 296 ? -36.874 -4.902 60.481 1.00 71.69 296 SER A C 1
ATOM 2354 O O . SER A 1 296 ? -37.320 -5.810 59.783 1.00 71.69 296 SER A O 1
ATOM 2356 N N . GLY A 1 297 ? -36.732 -5.023 61.806 1.00 76.81 297 GLY A N 1
ATOM 2357 C CA . GLY A 1 297 ? -37.204 -6.173 62.585 1.00 76.81 297 GLY A CA 1
ATOM 2358 C C . GLY A 1 297 ? -36.112 -7.111 63.118 1.00 76.81 297 GLY A C 1
ATOM 2359 O O . GLY A 1 297 ? -34.921 -6.817 63.084 1.00 76.81 297 GLY A O 1
ATOM 2360 N N . LYS A 1 298 ? -36.530 -8.254 63.676 1.00 61.06 298 LYS A N 1
ATOM 2361 C CA . LYS A 1 298 ? -35.622 -9.325 64.122 1.00 61.06 298 LYS A CA 1
ATOM 2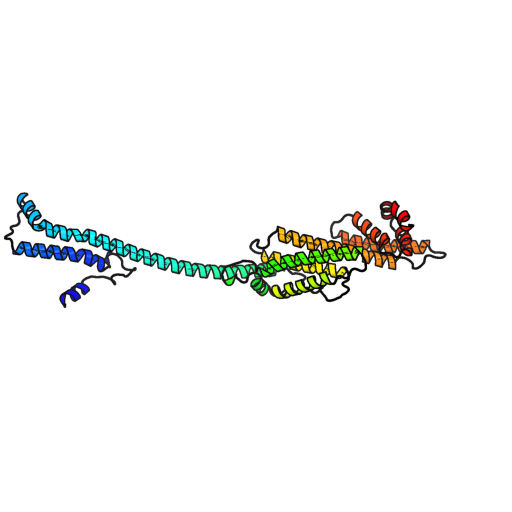362 C C . LYS A 1 298 ? -35.134 -10.092 62.887 1.00 61.06 298 LYS A C 1
ATOM 2364 O O . LYS A 1 298 ? -35.960 -10.662 62.186 1.00 61.06 298 LYS A O 1
ATOM 2369 N N . GLY A 1 299 ? -33.824 -10.103 62.632 1.00 79.25 299 GLY A N 1
ATOM 2370 C CA . GLY A 1 299 ? -33.221 -10.785 61.471 1.00 79.25 299 GLY A CA 1
ATOM 2371 C C . GLY A 1 299 ? -32.310 -9.917 60.594 1.00 79.25 299 GLY A C 1
ATOM 2372 O O . GLY A 1 299 ? -31.783 -10.416 59.606 1.00 79.25 299 GLY A O 1
ATOM 2373 N N . VAL A 1 300 ? -32.089 -8.649 60.962 1.00 80.31 300 VAL A N 1
ATOM 2374 C CA . VAL A 1 300 ? -31.206 -7.711 60.241 1.00 80.31 300 VAL A CA 1
ATOM 2375 C C . VAL A 1 300 ? -29.810 -8.284 59.997 1.00 80.31 300 VAL A C 1
ATOM 2377 O O . VAL A 1 300 ? -29.327 -8.234 58.873 1.00 80.31 300 VAL A O 1
ATOM 2380 N N . GLU A 1 301 ? -29.195 -8.888 61.016 1.00 79.94 301 GLU A N 1
ATOM 2381 C CA . GLU A 1 301 ? -27.864 -9.501 60.900 1.00 79.94 301 GLU A CA 1
ATOM 2382 C C . GLU A 1 301 ? -27.831 -10.579 59.805 1.00 79.94 301 GLU A C 1
ATOM 2384 O O . GLU A 1 301 ? -26.913 -10.632 58.996 1.00 79.94 301 GLU A O 1
ATOM 2389 N N . GLN A 1 302 ? -28.881 -11.404 59.729 1.00 84.50 302 GLN A N 1
ATOM 2390 C CA . GLN A 1 302 ? -28.985 -12.486 58.752 1.00 84.50 302 GLN A CA 1
ATOM 2391 C C . GLN A 1 302 ? -29.209 -11.953 57.330 1.00 84.50 302 GLN A C 1
ATOM 2393 O O . GLN A 1 302 ? -28.662 -12.498 56.373 1.00 84.50 302 GLN A O 1
ATOM 2398 N N . GLN A 1 303 ? -29.984 -10.875 57.183 1.00 77.81 303 GLN A N 1
ATOM 2399 C CA . GLN A 1 303 ? -30.173 -10.196 55.898 1.00 77.81 303 GLN A CA 1
ATOM 2400 C C . GLN A 1 303 ? -28.881 -9.519 55.420 1.00 77.81 303 GLN A C 1
ATOM 2402 O O . GLN A 1 303 ? -28.547 -9.615 54.241 1.00 77.81 303 GLN A O 1
ATOM 2407 N N . LEU A 1 304 ? -28.134 -8.885 56.328 1.00 78.12 304 LEU A N 1
ATOM 2408 C CA . LEU A 1 304 ? -26.840 -8.270 56.025 1.00 78.12 304 LEU A CA 1
ATOM 2409 C C . LEU A 1 304 ? -25.788 -9.314 55.647 1.00 78.12 304 LEU A C 1
ATOM 2411 O O . LEU A 1 304 ? -25.048 -9.103 54.692 1.00 78.12 304 LEU A O 1
ATOM 2415 N N . GLU A 1 305 ? -25.745 -10.451 56.339 1.00 82.56 305 GLU A N 1
ATOM 2416 C CA . GLU A 1 305 ? -24.800 -11.522 56.016 1.00 82.56 305 GLU A CA 1
ATOM 2417 C C . GLU A 1 305 ? -25.119 -12.173 54.661 1.00 82.56 305 GLU A C 1
ATOM 2419 O O . GLU A 1 305 ? -24.224 -12.414 53.852 1.00 82.56 305 GLU A O 1
ATOM 2424 N N . SER A 1 306 ? -26.406 -12.355 54.344 1.00 83.94 306 SER A N 1
ATOM 2425 C CA . SER A 1 306 ? -26.823 -12.809 53.012 1.00 83.94 306 SER A CA 1
ATOM 2426 C C . SER A 1 306 ? -26.446 -11.808 51.913 1.00 83.94 306 SER A C 1
ATOM 2428 O O . SER A 1 306 ? -26.030 -12.220 50.830 1.00 83.94 306 SER A O 1
ATOM 2430 N N . ALA A 1 307 ? -26.580 -10.503 52.173 1.00 78.44 307 ALA A N 1
ATOM 2431 C CA . ALA A 1 307 ? -26.182 -9.458 51.231 1.00 78.44 307 ALA A CA 1
ATOM 2432 C C . ALA A 1 307 ? -24.654 -9.400 51.053 1.00 78.44 307 ALA A C 1
ATOM 2434 O O . ALA A 1 307 ? -24.180 -9.236 49.929 1.00 78.44 307 ALA A O 1
ATOM 2435 N N . ARG A 1 308 ? -23.879 -9.595 52.130 1.00 80.88 308 ARG A N 1
ATOM 2436 C CA . ARG A 1 308 ? -22.408 -9.690 52.096 1.00 80.88 308 ARG A CA 1
ATOM 2437 C C . ARG A 1 308 ? -21.926 -10.804 51.188 1.00 80.88 308 ARG A C 1
ATOM 2439 O O . ARG A 1 308 ? -21.127 -10.542 50.294 1.00 80.88 308 ARG A O 1
ATOM 2446 N N . GLU A 1 309 ? -22.423 -12.021 51.385 1.00 82.62 309 GLU A N 1
ATOM 2447 C CA . GLU A 1 309 ? -22.010 -13.167 50.569 1.00 82.62 309 GLU A CA 1
ATOM 2448 C C . GLU A 1 309 ? -22.423 -12.997 49.098 1.00 82.62 309 GLU A C 1
ATOM 2450 O O . GLU A 1 309 ? -21.646 -13.305 48.192 1.00 82.62 309 GLU A O 1
ATOM 2455 N N . ALA A 1 310 ? -23.597 -12.412 48.832 1.00 80.50 310 ALA A N 1
ATOM 2456 C CA . ALA A 1 310 ? -24.024 -12.095 47.470 1.00 80.50 310 ALA A CA 1
ATOM 2457 C C . ALA A 1 310 ? -23.113 -11.049 46.798 1.00 80.50 310 ALA A C 1
ATOM 2459 O O . ALA A 1 310 ? -22.648 -11.269 45.677 1.00 80.50 310 ALA A O 1
ATOM 2460 N N . ILE A 1 311 ? -22.812 -9.939 47.483 1.00 78.69 311 ILE A N 1
ATOM 2461 C CA . ILE A 1 311 ? -21.911 -8.891 46.976 1.00 78.69 311 ILE A CA 1
ATOM 2462 C C . ILE A 1 311 ? -20.511 -9.461 46.755 1.00 78.69 311 ILE A C 1
ATOM 2464 O O . ILE A 1 311 ? -19.935 -9.261 45.689 1.00 78.69 311 ILE A O 1
ATOM 2468 N N . LYS A 1 312 ? -19.982 -10.228 47.711 1.00 82.81 312 LYS A N 1
ATOM 2469 C CA . LYS A 1 312 ? -18.686 -10.898 47.587 1.00 82.81 312 LYS A CA 1
ATOM 2470 C C . LYS A 1 312 ? -18.634 -11.801 46.355 1.00 82.81 312 LYS A C 1
ATOM 2472 O O . LYS A 1 312 ? -17.702 -11.678 45.568 1.00 82.81 312 LYS A O 1
ATOM 2477 N N . SER A 1 313 ? -19.661 -12.619 46.121 1.00 83.62 313 SER A N 1
ATOM 2478 C CA . SER A 1 313 ? -19.742 -13.473 44.929 1.00 83.62 313 SER A CA 1
ATOM 2479 C C . SER A 1 313 ? -19.758 -12.673 43.618 1.00 83.62 313 SER A C 1
ATOM 2481 O O . SER A 1 313 ? -19.118 -13.069 42.641 1.00 83.62 313 SER A O 1
ATOM 2483 N N . ILE A 1 314 ? -20.452 -11.528 43.582 1.00 81.69 314 ILE A N 1
ATOM 2484 C CA . ILE A 1 314 ? -20.464 -10.626 42.418 1.00 81.69 314 ILE A CA 1
ATOM 2485 C C . ILE A 1 314 ? -19.063 -10.056 42.167 1.00 81.69 314 ILE A C 1
ATOM 2487 O O . ILE A 1 314 ? -18.583 -10.094 41.033 1.00 81.69 314 ILE A O 1
ATOM 2491 N N . LEU A 1 315 ? -18.398 -9.571 43.218 1.00 78.75 315 LEU A N 1
ATOM 2492 C CA . LEU A 1 315 ? -17.051 -9.007 43.125 1.00 78.75 315 LEU A CA 1
ATOM 2493 C C . LEU A 1 315 ? -16.027 -10.057 42.699 1.00 78.75 315 LEU A C 1
ATOM 2495 O O . LEU A 1 315 ? -15.231 -9.794 41.805 1.00 78.75 315 LEU A O 1
ATOM 2499 N N . GLU A 1 316 ? -16.083 -11.262 43.264 1.00 82.25 316 GLU A N 1
ATOM 2500 C CA . GLU A 1 316 ? -15.223 -12.381 42.872 1.00 82.25 316 GLU A CA 1
ATOM 2501 C C . GLU A 1 316 ? -15.452 -12.787 41.411 1.00 82.25 316 GLU A C 1
ATOM 2503 O O . GLU A 1 316 ? -14.493 -13.056 40.688 1.00 82.25 316 GLU A O 1
ATOM 2508 N N . ARG A 1 317 ? -16.703 -12.775 40.933 1.00 83.12 317 ARG A N 1
ATOM 2509 C CA . ARG A 1 317 ? -17.027 -13.070 39.530 1.00 83.12 317 ARG A CA 1
ATOM 2510 C C . ARG A 1 317 ? -16.462 -12.016 38.576 1.00 83.12 317 ARG A C 1
ATOM 2512 O O . ARG A 1 317 ? -15.919 -12.382 37.534 1.00 83.12 317 ARG A O 1
ATOM 2519 N N . GLU A 1 318 ? -16.584 -10.729 38.897 1.00 79.88 318 GLU A N 1
ATOM 2520 C CA . GLU A 1 318 ? -16.016 -9.663 38.060 1.00 79.88 318 GLU A CA 1
ATOM 2521 C C . GLU A 1 318 ? -14.480 -9.620 38.158 1.00 79.88 318 GLU A C 1
ATOM 2523 O O . GLU A 1 318 ? -13.810 -9.452 37.139 1.00 79.88 318 GLU A O 1
ATOM 2528 N N . ALA A 1 319 ? -13.906 -9.893 39.335 1.00 75.81 319 ALA A N 1
ATOM 2529 C CA . ALA A 1 319 ? -12.466 -10.063 39.515 1.00 75.81 319 ALA A CA 1
ATOM 2530 C C . ALA A 1 319 ? -11.923 -11.237 38.684 1.00 75.81 319 ALA A C 1
ATOM 2532 O O . ALA A 1 319 ? -10.895 -11.099 38.024 1.00 75.81 319 ALA A O 1
ATOM 2533 N N . ALA A 1 320 ? -12.628 -12.372 38.651 1.00 78.00 320 ALA A N 1
ATOM 2534 C CA . ALA A 1 320 ? -12.232 -13.551 37.882 1.00 78.00 320 ALA A CA 1
ATOM 2535 C C . ALA A 1 320 ? -12.263 -13.308 36.364 1.00 78.00 320 ALA A C 1
ATOM 2537 O O . ALA A 1 320 ? -11.357 -13.749 35.658 1.00 78.00 320 ALA A O 1
ATOM 2538 N N . LYS A 1 321 ? -13.251 -12.554 35.855 1.00 75.62 321 LYS A N 1
ATOM 2539 C CA . LYS A 1 321 ? -13.275 -12.115 34.445 1.00 75.62 321 LYS A CA 1
ATOM 2540 C C . LYS A 1 321 ? -12.067 -11.238 34.099 1.00 75.62 321 LYS A C 1
ATOM 2542 O O . LYS A 1 321 ? -11.565 -11.301 32.981 1.00 75.62 321 LYS A O 1
ATOM 2547 N N . LYS A 1 322 ? -11.589 -10.450 35.066 1.00 64.25 322 LYS A N 1
ATOM 2548 C CA . LYS A 1 322 ? -10.453 -9.534 34.919 1.00 64.25 322 LYS A CA 1
ATOM 2549 C C . LYS A 1 322 ? -9.099 -10.224 35.095 1.00 64.25 322 LYS A C 1
ATOM 2551 O O . LYS A 1 322 ? -8.164 -9.878 34.393 1.00 64.25 322 LYS A O 1
ATOM 2556 N N . ALA A 1 323 ? -8.988 -11.247 35.945 1.00 50.34 323 ALA A N 1
ATOM 2557 C CA . ALA A 1 323 ? -7.746 -11.997 36.175 1.00 50.34 323 ALA A CA 1
ATOM 2558 C C . ALA A 1 323 ? -7.206 -12.707 34.914 1.00 50.34 323 ALA A C 1
ATOM 2560 O O . ALA A 1 323 ? -6.020 -13.023 34.845 1.00 50.34 323 ALA A O 1
ATOM 2561 N N . PHE A 1 324 ? -8.043 -12.898 33.889 1.00 45.50 324 PHE A N 1
ATOM 2562 C CA . PHE A 1 324 ? -7.622 -13.366 32.563 1.00 45.50 324 PHE A CA 1
ATOM 2563 C C . PHE A 1 324 ? -6.849 -12.304 31.744 1.00 45.50 324 PHE A C 1
ATOM 2565 O O . PHE A 1 324 ? -6.164 -12.646 30.783 1.00 45.50 324 PHE A O 1
ATOM 2572 N N . LYS A 1 325 ? -6.909 -11.025 32.140 1.00 48.59 325 LYS A N 1
ATOM 2573 C CA . LYS A 1 325 ? -6.137 -9.893 31.605 1.00 48.59 325 LYS A CA 1
ATOM 2574 C C . LYS A 1 325 ? -5.414 -9.192 32.767 1.00 48.59 325 LYS A C 1
ATOM 2576 O O . LYS A 1 325 ? -5.962 -8.300 33.400 1.00 48.59 325 LYS A O 1
ATOM 2581 N N . VAL A 1 326 ? -4.192 -9.648 33.055 1.00 35.75 326 VAL A N 1
ATOM 2582 C CA . VAL A 1 326 ? -3.186 -9.098 33.995 1.00 35.75 326 VAL A CA 1
ATOM 2583 C C . VAL A 1 326 ? -3.519 -7.689 34.536 1.00 35.75 326 VAL A C 1
ATOM 2585 O O . VAL A 1 326 ? -3.239 -6.704 33.859 1.00 35.75 326 VAL A O 1
ATOM 2588 N N . CYS A 1 327 ? -4.097 -7.571 35.743 1.00 41.78 327 CYS A N 1
ATOM 2589 C CA . CYS A 1 327 ? -4.322 -6.283 36.426 1.00 41.78 327 CYS A CA 1
ATOM 2590 C C . CYS A 1 327 ? -4.448 -6.401 37.962 1.00 41.78 327 CYS A C 1
ATOM 2592 O O . CYS A 1 327 ? -4.848 -7.435 38.493 1.00 41.78 327 CYS A O 1
ATOM 2594 N N . ASP A 1 328 ? -4.108 -5.293 38.632 1.00 48.91 328 ASP A N 1
ATOM 2595 C CA . ASP A 1 328 ? -3.914 -5.067 40.076 1.00 48.91 328 ASP A CA 1
ATOM 2596 C C . ASP A 1 328 ? -5.256 -4.995 40.863 1.00 48.91 328 ASP A C 1
ATOM 2598 O O . ASP A 1 328 ? -6.171 -4.288 40.417 1.00 48.91 328 ASP A O 1
ATOM 2602 N N . PRO A 1 329 ? -5.411 -5.673 42.025 1.00 52.94 329 PRO A N 1
ATOM 2603 C CA . PRO A 1 329 ? -6.609 -5.626 42.882 1.00 52.94 329 PRO A CA 1
ATOM 2604 C C . PRO A 1 329 ? -7.163 -4.217 43.164 1.00 52.94 329 PRO A C 1
ATOM 2606 O O . PRO A 1 329 ? -8.374 -4.038 43.275 1.00 52.94 329 PRO A O 1
ATOM 2609 N N . LEU A 1 330 ? -6.287 -3.208 43.194 1.00 58.47 330 LEU A N 1
ATOM 2610 C CA . LEU A 1 330 ? -6.596 -1.815 43.531 1.00 58.47 330 LEU A CA 1
ATOM 2611 C C . LEU A 1 330 ? -7.675 -1.157 42.642 1.00 58.47 330 LEU A C 1
ATOM 2613 O O . LEU A 1 330 ? -8.339 -0.211 43.064 1.00 58.47 330 LEU A O 1
ATOM 2617 N N . ILE A 1 331 ? -7.839 -1.616 41.396 1.00 60.28 331 ILE A N 1
ATOM 2618 C CA . ILE A 1 331 ? -8.764 -0.997 40.427 1.00 60.28 331 ILE A CA 1
ATOM 2619 C C . ILE A 1 331 ? -10.219 -1.397 40.713 1.00 60.28 331 ILE A C 1
ATOM 2621 O O . ILE A 1 331 ? -11.123 -0.578 40.554 1.00 60.28 331 ILE A O 1
ATOM 2625 N N . LEU A 1 332 ? -10.455 -2.640 41.149 1.00 65.56 332 LEU A N 1
ATOM 2626 C CA . LEU A 1 332 ? -11.803 -3.103 41.501 1.00 65.56 332 LEU A CA 1
ATOM 2627 C C . LEU A 1 332 ? -12.331 -2.344 42.728 1.00 65.56 332 LEU A C 1
ATOM 2629 O O . LEU A 1 332 ? -13.509 -2.000 42.790 1.00 65.56 332 LEU A O 1
ATOM 2633 N N . ASP A 1 333 ? -11.437 -1.997 43.654 1.00 75.06 333 ASP A N 1
ATOM 2634 C CA . ASP A 1 333 ? -11.780 -1.241 44.855 1.00 75.06 333 ASP A CA 1
ATOM 2635 C C . ASP A 1 333 ? -12.311 0.164 44.526 1.00 75.06 333 ASP A C 1
ATOM 2637 O O . ASP A 1 333 ? -13.278 0.628 45.135 1.00 75.06 333 ASP A O 1
ATOM 2641 N N . GLN A 1 334 ? -11.743 0.825 43.511 1.00 78.25 334 GLN A N 1
ATOM 2642 C CA . GLN A 1 334 ? -12.218 2.131 43.044 1.00 78.25 334 GLN A CA 1
ATOM 2643 C C . GLN A 1 334 ? -13.576 2.050 42.331 1.00 78.25 334 GLN A C 1
ATOM 2645 O O . GLN A 1 334 ? -14.419 2.921 42.541 1.00 78.25 334 GLN A O 1
ATOM 2650 N N . GLU A 1 335 ? -13.811 1.008 41.525 1.00 78.12 335 GLU A N 1
ATOM 2651 C CA . GLU A 1 335 ? -15.093 0.763 40.836 1.00 78.12 335 GLU A CA 1
ATOM 2652 C C . GLU A 1 335 ? -16.236 0.586 41.852 1.00 78.12 335 GLU A C 1
ATOM 2654 O O . GLU A 1 335 ? -17.276 1.242 41.767 1.00 78.12 335 GLU A O 1
ATOM 2659 N N . VAL A 1 336 ? -16.012 -0.245 42.874 1.00 80.00 336 VAL A N 1
ATOM 2660 C CA . VAL A 1 336 ? -16.975 -0.507 43.954 1.00 80.00 336 VAL A CA 1
ATOM 2661 C C . VAL A 1 336 ? -17.308 0.759 44.737 1.00 80.00 336 VAL A C 1
ATOM 2663 O O . VAL A 1 336 ? -18.475 1.051 45.006 1.00 80.00 336 VAL A O 1
ATOM 2666 N N . LEU A 1 337 ? -16.284 1.537 45.081 1.00 79.44 337 LEU A N 1
ATOM 2667 C CA . LEU A 1 337 ? -16.449 2.804 45.785 1.00 79.44 337 LEU A CA 1
ATOM 2668 C C . LEU A 1 337 ? -17.267 3.813 45.002 1.00 79.44 337 LEU A C 1
ATOM 2670 O O . LEU A 1 337 ? -18.135 4.483 45.563 1.00 79.44 337 LEU A O 1
ATOM 2674 N N . TRP A 1 338 ? -16.971 3.924 43.713 1.00 79.50 338 TRP A N 1
ATOM 2675 C CA . TRP A 1 338 ? -17.649 4.846 42.829 1.00 79.50 338 TRP A CA 1
ATOM 2676 C C . TRP A 1 338 ? -19.142 4.498 42.720 1.00 79.50 338 TRP A C 1
ATOM 2678 O O . TRP A 1 338 ? -19.991 5.374 42.906 1.00 79.50 338 TRP A O 1
ATOM 2688 N N . VAL A 1 339 ? -19.475 3.209 42.568 1.00 81.62 339 VAL A N 1
ATOM 2689 C CA . VAL A 1 339 ? -20.868 2.726 42.568 1.00 81.62 339 VAL A CA 1
ATOM 2690 C C . VAL A 1 339 ? -21.587 3.080 43.871 1.00 81.62 339 VAL A C 1
ATOM 2692 O O . VAL A 1 339 ? -22.703 3.602 43.845 1.00 81.62 339 VAL A O 1
ATOM 2695 N N . ILE A 1 340 ? -20.949 2.849 45.020 1.00 82.62 340 ILE A N 1
ATOM 2696 C CA . ILE A 1 340 ? -21.554 3.160 46.321 1.00 82.62 340 ILE A CA 1
ATOM 2697 C C . ILE A 1 340 ? -21.775 4.662 46.482 1.00 82.62 340 ILE A C 1
ATOM 2699 O O . ILE A 1 340 ? -22.830 5.078 46.961 1.00 82.62 340 ILE A O 1
ATOM 2703 N N . ARG A 1 341 ? -20.798 5.486 46.096 1.00 81.56 341 ARG A N 1
ATOM 2704 C CA . ARG A 1 341 ? -20.851 6.930 46.339 1.00 81.56 341 ARG A CA 1
ATOM 2705 C C . ARG A 1 341 ? -21.829 7.642 45.404 1.00 81.56 341 ARG A C 1
ATOM 2707 O O . ARG A 1 341 ? -22.494 8.580 45.846 1.00 81.56 341 ARG A O 1
ATOM 2714 N N . TYR A 1 342 ? -21.933 7.216 44.148 1.00 79.75 342 TYR A N 1
ATOM 2715 C CA . TYR A 1 342 ? -22.632 7.995 43.122 1.00 79.75 342 TYR A CA 1
ATOM 2716 C C . TYR A 1 342 ? -23.855 7.297 42.529 1.00 79.75 342 TYR A C 1
ATOM 2718 O O . TYR A 1 342 ? -24.846 7.970 42.262 1.00 79.75 342 TYR A O 1
ATOM 2726 N N . GLU A 1 343 ? -23.837 5.974 42.387 1.00 78.88 343 GLU A N 1
ATOM 2727 C CA . GLU A 1 343 ? -24.867 5.253 41.627 1.00 78.88 343 GLU A CA 1
ATOM 2728 C C . GLU A 1 343 ? -25.958 4.620 42.486 1.00 78.88 343 GLU A C 1
ATOM 2730 O O . GLU A 1 343 ? -27.087 4.447 42.028 1.00 78.88 343 GLU A O 1
ATOM 2735 N N . LEU A 1 344 ? -25.648 4.253 43.730 1.00 82.19 344 LEU A N 1
ATOM 2736 C CA . LEU A 1 344 ? -26.666 3.716 44.625 1.00 82.19 344 LEU A CA 1
ATOM 2737 C C . LEU A 1 344 ? -27.583 4.834 45.158 1.00 82.19 344 LEU A C 1
ATOM 2739 O O . LEU A 1 344 ? -27.095 5.927 45.489 1.00 82.19 344 LEU A O 1
ATOM 2743 N N . PRO A 1 345 ? -28.897 4.561 45.318 1.00 85.19 345 PRO A N 1
ATOM 2744 C CA . PRO A 1 345 ? -29.810 5.435 46.053 1.00 85.19 345 PRO A CA 1
ATOM 2745 C C . PRO A 1 345 ? -29.250 5.749 47.442 1.00 85.19 345 PRO A C 1
ATOM 2747 O O . PRO A 1 345 ? -28.660 4.865 48.070 1.00 85.19 345 PRO A O 1
ATOM 2750 N N . LYS A 1 346 ? -29.416 6.990 47.926 1.00 85.81 346 LYS A N 1
ATOM 2751 C CA . LYS A 1 346 ? -28.786 7.474 49.174 1.00 85.81 346 LYS A CA 1
ATOM 2752 C C . LYS A 1 346 ? -29.042 6.533 50.354 1.00 85.81 346 LYS A C 1
ATOM 2754 O O . LYS A 1 346 ? -28.117 6.187 51.081 1.00 85.81 346 LYS A O 1
ATOM 2759 N N . GLU A 1 347 ? -30.270 6.053 50.476 1.00 83.88 347 GLU A N 1
ATOM 2760 C CA . GLU A 1 347 ? -30.741 5.124 51.499 1.00 83.88 347 GLU A CA 1
ATOM 2761 C C . GLU A 1 347 ? -30.049 3.752 51.466 1.00 83.88 347 GLU A C 1
ATOM 2763 O O . GLU A 1 347 ? -29.955 3.099 52.501 1.00 83.88 347 GLU A O 1
ATOM 2768 N N . LYS A 1 348 ? -29.512 3.318 50.317 1.00 84.94 348 LYS A N 1
ATOM 2769 C CA . LYS A 1 348 ? -28.820 2.027 50.166 1.00 84.94 348 LYS A CA 1
ATOM 2770 C C . LYS A 1 348 ? -27.303 2.116 50.353 1.00 84.94 348 LYS A C 1
ATOM 2772 O O . LYS A 1 348 ? -26.668 1.086 50.577 1.00 84.94 348 LYS A O 1
ATOM 2777 N N . ARG A 1 349 ? -26.705 3.315 50.311 1.00 86.69 349 ARG A N 1
ATOM 2778 C CA . ARG A 1 349 ? -25.236 3.493 50.325 1.00 86.69 349 ARG A CA 1
ATOM 2779 C C . ARG A 1 349 ? -24.583 2.996 51.611 1.00 86.69 349 ARG A C 1
ATOM 2781 O O . ARG A 1 349 ? -23.582 2.287 51.556 1.00 86.69 349 ARG A O 1
ATOM 2788 N N . MET A 1 350 ? -25.170 3.323 52.765 1.00 85.19 350 MET A N 1
ATOM 2789 C CA . MET A 1 350 ? -24.635 2.902 54.065 1.00 85.19 350 MET A CA 1
ATOM 2790 C C . MET A 1 350 ? -24.698 1.377 54.231 1.00 85.19 350 MET A C 1
ATOM 2792 O O . MET A 1 350 ? -23.739 0.758 54.688 1.00 85.19 350 MET A O 1
ATOM 2796 N N . TYR A 1 351 ? -25.795 0.751 53.795 1.00 81.19 351 TYR A N 1
ATOM 2797 C CA . TYR A 1 351 ? -25.935 -0.706 53.825 1.00 81.19 351 TYR A CA 1
ATOM 2798 C C . TYR A 1 351 ? -24.943 -1.393 52.888 1.00 81.19 351 TYR A C 1
ATOM 2800 O O . TYR A 1 351 ? -24.310 -2.368 53.289 1.00 81.19 351 TYR A O 1
ATOM 2808 N N . ALA A 1 352 ? -24.751 -0.853 51.681 1.00 81.00 352 ALA A N 1
ATOM 2809 C CA . ALA A 1 352 ? -23.746 -1.343 50.744 1.00 81.00 352 ALA A CA 1
ATOM 2810 C C . ALA A 1 352 ? -22.341 -1.307 51.359 1.00 81.00 352 ALA A C 1
ATOM 2812 O O . ALA A 1 352 ? -21.635 -2.311 51.320 1.00 81.00 352 ALA A O 1
ATOM 2813 N N . TRP A 1 353 ? -21.969 -0.194 52.006 1.00 87.25 353 TRP A N 1
ATOM 2814 C CA . TRP A 1 353 ? -20.680 -0.055 52.688 1.00 87.25 353 TRP A CA 1
ATOM 2815 C C . TRP A 1 353 ? -20.508 -1.056 53.844 1.00 87.25 353 TRP A C 1
ATOM 2817 O O . TRP A 1 353 ? -19.469 -1.706 53.955 1.00 87.25 353 TRP A O 1
ATOM 2827 N N . LEU A 1 354 ? -21.540 -1.260 54.672 1.00 84.06 354 LEU A N 1
ATOM 2828 C CA . LEU A 1 354 ? -21.518 -2.247 55.766 1.00 84.06 354 LEU A CA 1
ATOM 2829 C C . LEU A 1 354 ? -21.351 -3.694 55.274 1.00 84.06 354 LEU A C 1
ATOM 2831 O O . LEU A 1 354 ? -20.836 -4.547 56.016 1.00 84.06 354 LEU A O 1
ATOM 2835 N N . CYS A 1 355 ? -21.774 -3.961 54.037 1.00 82.44 355 CYS A N 1
ATOM 2836 C CA . CYS A 1 355 ? -21.666 -5.259 53.384 1.00 82.44 355 CYS A CA 1
ATOM 2837 C C . CYS A 1 355 ? -20.341 -5.470 52.631 1.00 82.44 355 CYS A C 1
ATOM 2839 O O . CYS A 1 355 ? -20.129 -6.547 52.078 1.00 82.44 355 CYS A O 1
ATOM 2841 N N . LEU A 1 356 ? -19.435 -4.487 52.613 1.00 83.19 356 LEU A N 1
ATOM 2842 C CA . LEU A 1 356 ? -18.124 -4.666 51.995 1.00 83.19 356 LEU A CA 1
ATOM 2843 C C . LEU A 1 356 ? -17.207 -5.582 52.828 1.00 83.19 356 LEU A C 1
ATOM 2845 O O . LEU A 1 356 ? -17.297 -5.591 54.061 1.00 83.19 356 LEU A O 1
ATOM 2849 N N . PRO A 1 357 ? -16.275 -6.304 52.179 1.00 80.62 357 PRO A N 1
ATOM 2850 C CA . PRO A 1 357 ? -15.145 -6.941 52.850 1.00 80.62 357 PRO A CA 1
ATOM 2851 C C . PRO A 1 357 ? -14.328 -5.940 53.682 1.00 80.62 357 PRO A C 1
ATOM 2853 O O . PRO A 1 357 ? -14.172 -4.782 53.295 1.00 80.62 357 PRO A O 1
ATOM 2856 N N . GLU A 1 358 ? -13.752 -6.382 54.803 1.00 81.62 358 GLU A N 1
ATOM 2857 C CA . GLU A 1 358 ? -12.976 -5.500 55.694 1.00 81.62 358 GLU A CA 1
ATOM 2858 C C . GLU A 1 358 ? -11.761 -4.859 55.008 1.00 81.62 358 GLU A C 1
ATOM 2860 O O . GLU A 1 358 ? -11.467 -3.693 55.256 1.00 81.62 358 GLU A O 1
ATOM 2865 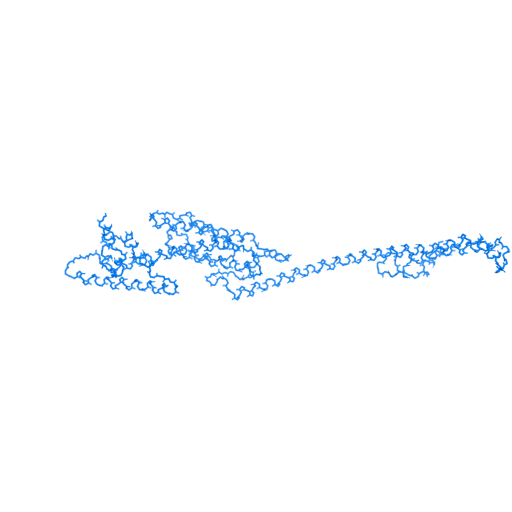N N . SER A 1 359 ? -11.115 -5.560 54.071 1.00 79.56 359 SER A N 1
ATOM 2866 C CA . SER A 1 359 ? -10.026 -5.000 53.255 1.00 79.56 359 SER A CA 1
ATOM 2867 C C . SER A 1 359 ? -10.460 -3.752 52.475 1.00 79.56 359 SER A C 1
ATOM 2869 O O . SER A 1 359 ? -9.739 -2.757 52.424 1.00 79.56 359 SER A O 1
ATOM 2871 N N . LEU A 1 360 ? -11.675 -3.782 51.924 1.00 77.75 360 LEU A N 1
ATOM 2872 C CA . LEU A 1 360 ? -12.287 -2.682 51.183 1.00 77.75 360 LEU A CA 1
ATOM 2873 C C . LEU A 1 360 ? -12.759 -1.559 52.110 1.00 77.75 360 LEU A C 1
ATOM 2875 O O . LEU A 1 360 ? -12.615 -0.384 51.783 1.00 77.75 360 LEU A O 1
ATOM 2879 N N . LYS A 1 361 ? -13.288 -1.885 53.293 1.00 80.81 361 LYS A N 1
ATOM 2880 C CA . LYS A 1 361 ? -13.640 -0.868 54.300 1.00 80.81 361 LYS A CA 1
ATOM 2881 C C . LYS A 1 361 ? -12.414 -0.122 54.807 1.00 80.81 361 LYS A C 1
ATOM 2883 O O . LYS A 1 361 ? -12.461 1.090 55.005 1.00 80.81 361 LYS A O 1
ATOM 2888 N N . GLU A 1 362 ? -11.302 -0.825 54.985 1.00 81.56 362 GLU A N 1
ATOM 2889 C CA . GLU A 1 362 ? -10.056 -0.235 55.454 1.00 81.56 362 GLU A CA 1
ATOM 2890 C C . GLU A 1 362 ? -9.456 0.739 54.433 1.00 81.56 362 GLU A C 1
ATOM 2892 O O . GLU A 1 362 ? -9.035 1.836 54.812 1.00 81.56 362 GLU A O 1
ATOM 2897 N N . ALA A 1 363 ? -9.539 0.411 53.139 1.00 74.44 363 ALA A N 1
ATOM 2898 C CA . ALA A 1 363 ? -9.198 1.323 52.047 1.00 74.44 363 ALA A CA 1
ATOM 2899 C C . ALA A 1 363 ? -10.115 2.567 51.984 1.00 74.44 363 ALA A C 1
ATOM 2901 O O . ALA A 1 363 ? -9.791 3.551 51.319 1.00 74.44 363 ALA A O 1
ATOM 2902 N N . THR A 1 364 ? -11.256 2.550 52.686 1.00 73.75 364 THR A N 1
ATOM 2903 C CA . THR A 1 364 ? -12.366 3.502 52.508 1.00 73.75 364 THR A CA 1
ATOM 2904 C C . THR A 1 364 ? -12.855 4.111 53.817 1.00 73.75 364 THR A C 1
ATOM 2906 O O . THR A 1 364 ? -13.987 4.581 53.908 1.00 73.75 364 THR A O 1
ATOM 2909 N N . LYS A 1 365 ? -11.979 4.184 54.828 1.00 79.94 365 LYS A N 1
ATOM 2910 C CA . LYS A 1 365 ? -12.294 4.692 56.177 1.00 79.94 365 LYS A CA 1
ATOM 2911 C C . LYS A 1 365 ? -12.954 6.080 56.218 1.00 79.94 365 LYS A C 1
ATOM 2913 O O . LYS A 1 365 ? -13.633 6.374 57.192 1.00 79.94 365 LYS A O 1
ATOM 2918 N N . LYS A 1 366 ? -12.783 6.919 55.187 1.00 78.88 366 LYS A N 1
ATOM 2919 C CA . LYS A 1 366 ? -13.394 8.263 55.095 1.00 78.88 366 LYS A CA 1
ATOM 2920 C C . LYS A 1 366 ? -14.807 8.282 54.498 1.00 78.88 366 LYS A C 1
ATOM 2922 O O . LYS A 1 366 ? -15.534 9.248 54.688 1.00 78.88 366 LYS A O 1
ATOM 2927 N N . LEU A 1 367 ? -15.211 7.224 53.795 1.00 76.50 367 LEU A N 1
ATOM 2928 C CA . LEU A 1 367 ? -16.492 7.171 53.085 1.00 76.50 367 LEU A CA 1
ATOM 2929 C C . LEU A 1 367 ? -17.725 7.309 54.007 1.00 76.50 367 LEU A C 1
ATOM 2931 O O . LEU A 1 367 ? -18.670 7.983 53.607 1.00 76.50 367 LEU A O 1
ATOM 2935 N N . PRO A 1 368 ? -17.760 6.742 55.232 1.00 75.00 368 PRO A N 1
ATOM 2936 C CA . PRO A 1 368 ? -18.918 6.883 56.119 1.00 75.00 368 PRO A CA 1
ATOM 2937 C C . PRO A 1 368 ? -19.206 8.329 56.535 1.00 75.00 368 PRO A C 1
ATOM 2939 O O . PRO A 1 368 ? -20.366 8.695 56.701 1.00 75.00 368 PRO A O 1
ATOM 2942 N N . GLU A 1 369 ? -18.166 9.151 56.701 1.00 77.62 369 GLU A N 1
ATOM 2943 C CA . GLU A 1 369 ? -18.311 10.567 57.062 1.00 77.62 369 GLU A CA 1
ATOM 2944 C C . GLU A 1 369 ? -18.941 11.362 55.911 1.00 77.62 369 GLU A C 1
ATOM 2946 O O . GLU A 1 369 ? -19.825 12.181 56.139 1.00 77.62 369 GLU A O 1
ATOM 2951 N N . GLU A 1 370 ? -18.558 11.048 54.673 1.00 75.25 370 GLU A N 1
ATOM 2952 C CA . GLU A 1 370 ? -19.088 11.671 53.455 1.00 75.25 370 GLU A CA 1
ATOM 2953 C C . GLU A 1 370 ? -20.483 11.169 53.058 1.00 75.25 370 GLU A C 1
ATOM 2955 O O . GLU A 1 370 ? -21.236 11.884 52.409 1.00 75.25 370 GLU A O 1
ATOM 2960 N N . LEU A 1 371 ? -20.836 9.925 53.399 1.00 72.31 371 LEU A N 1
ATOM 2961 C CA . LEU A 1 371 ? -22.170 9.376 53.131 1.00 72.31 371 LEU A CA 1
ATOM 2962 C C . LEU A 1 371 ? -23.233 9.927 54.090 1.00 72.31 371 LEU A C 1
ATOM 2964 O O . LEU A 1 371 ? -24.419 9.888 53.764 1.00 72.31 371 LEU A O 1
ATOM 2968 N N . ASN A 1 372 ? -22.810 10.403 55.265 1.00 67.38 372 ASN A N 1
ATOM 2969 C CA . ASN A 1 372 ? -23.675 11.028 56.265 1.00 67.38 372 ASN A CA 1
ATOM 2970 C C . ASN A 1 372 ? -23.860 12.543 56.052 1.00 67.38 372 ASN A C 1
ATOM 2972 O O . ASN A 1 372 ? -24.772 13.116 56.651 1.00 67.38 372 ASN A O 1
ATOM 2976 N N . SER A 1 373 ? -23.017 13.177 55.227 1.00 62.88 373 SER A N 1
ATOM 2977 C CA . SER A 1 373 ? -23.169 14.563 54.748 1.00 62.88 373 SER A CA 1
ATOM 2978 C C . SER A 1 373 ? -23.998 14.628 53.470 1.00 62.88 373 SER A C 1
ATOM 2980 O O . SER A 1 373 ? -24.845 15.542 53.354 1.00 62.88 373 SER A O 1
#

Secondary structure (DSSP, 8-state):
-HHHHHHHHHS--B-TT-TT--GGGBHHHHHHHHHHHHHHHHHHHHHHHHS------SHHHHHHHHHHHHHHHHHHHTHHHHHHHHHHHHHHHHHHHHHHHHHHHHHHHHHHHHHHHHHHHHHHHHHHHHHH-TTTTSB---HHHHHHHH-TTGGGT--PPPHHHHHHHHHHHHHHHHHHHHHHHHHHHS----HHHHHHHHHHHHHHHHHH--B--S----SS--HHHHHHHHHHHHHHHHHHHHHHTSSS--S-HHHHHHHHHHHHHHHHHHHHHHHHHHHHHHHHHHS-S---STTHHHHHHHHHHHHHHHHHHHHHHHHTS---THHHHHHHHHIIIIIS-HHHHHHHHHTS-HHHHHTTTTHHHHH--

Foldseek 3Di:
DVVVVVVVVPQAADDQQDLPTDLNRHPQLVCLQVVLLVVLVVLVVVLPVVDPDDDDPDPVNVVVVCVSRVVSVVSNVSSVVSNVVSVVVSVVSNVVVVVVVVVVVVVVVLLVVLQVLLVVVLVLLLVCCVVVVLLVPWDFDRRSVQCCLQQVCSSVSDRAGDVLLLVLLVLLLVLLLLLLVQLVCCLPPVPDFSVPSLVSLVVSQVSCCVRGVIHDPLNDPDSDDQLVSQLSSLVNSVSSSRSSQCSNPVPHRNDDPVSSVSSVVSSCSSNVSSVLVVLLVLLLVQLVVLFDPDQDDPCNVVSLVSSLVSSVVSLVVVVVVCVVPDDDPVSSLVSLLCSLLPVDDLVSSVSSLSSDDPVSCVVVVCVVVVSVD

Sequence (373 aa):
MTTLKKLQAFLPGKKLNDPSATLFTSKAFWYAICVPVLLSTTLIWIASLNSSLTPDLSAEGLAVFYDLFKLPIAIAGLSIPCAALVASHLRSIQTTAQINQQKEQLNQQAEQNSFSNSLEHRKQFLSFFERMNPFEDLECLPGWKLYDNLFPDAPDGQFHLNPDIEYLIEQIQEATTDLKSVAIKFEIEHHYEPGFALMQAETIRHNIYELTRITITNLHRATNVPMNKLHDIGLELQGVTMGLVNCANFHATTVNEGKFRAVMQAIYGLVDQTEYRARCERIREGMLFALPESVSGKGVEQQLESAREAIKSILEREAAKKAFKVCDPLILDQEVLWVIRYELPKEKRMYAWLCLPESLKEATKKLPEELNS

pLDDT: mean 83.32, std 11.48, range [35.75, 97.44]